Protein AF-0000000081734323 (afdb_homodimer)

Nearest PDB structures (foldseek):
  5kqa-assembly1_A  TM=6.089E-01  e=1.059E-08  Polyg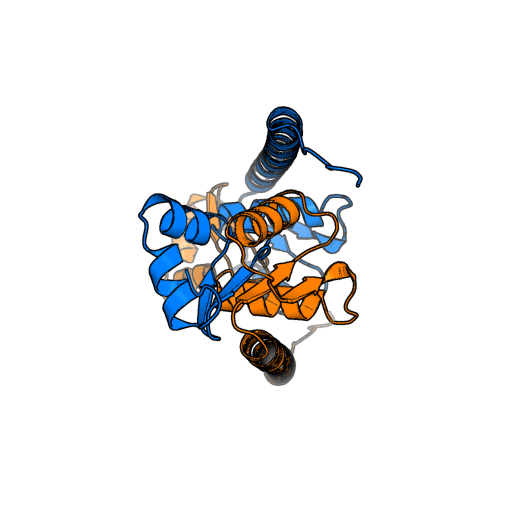onaceae
  2e7p-assembly1_B  TM=6.219E-01  e=3.575E-08  Populus tremula x Populus tremuloides
  5gtx-assembly2_B  TM=5.973E-01  e=4.064E-08  Polygonaceae
  5zvl-assembly2_B  TM=6.229E-01  e=1.896E-06  Triticum aestivum
  5zvl-assembly1_A  TM=6.199E-01  e=2.155E-06  Triticum aestivum

Radius of gyration: 21.64 Å; Cα contacts (8 Å, |Δi|>4): 363; chains: 2; bounding box: 33×64×54 Å

pLDDT: mean 84.31, std 16.76, range [25.52, 98.56]

Foldseek 3Di:
DCPPPCDPVNVVVVVVVVVVLLVVLLVVLVVQCPPDPAEEEEAPVDPVSVVVCVVCVVVVHHYHYDHLVVDPCSVSNVCSVCVVVVRHPDQPPWDDALNHTQGHPVSCVVCVVVVNNVVSCVVRVNDDD/DCPPPCPPVNVVVVVVVVVVLLVVLLVVLVVQCPPDPAEEEEAPVDPVSVVVCVVCVVVVHDYHYDHLVVDPCSVSNVCSVCVVVVNHPDQPPWDDALNHTQGHDVSCVVCVVVVNNVVSCVVRVNDDD

Solvent-accessible surface area (backbone atoms only — not comparable to full-atom values): 13764 Å² total; per-residue (Å²): 130,84,74,78,69,73,46,71,64,54,55,47,49,52,51,49,51,54,51,49,54,45,48,53,31,39,50,50,51,51,54,59,25,54,71,42,35,34,22,34,39,28,40,86,86,37,66,66,26,52,52,52,53,47,53,41,44,72,73,66,27,82,65,46,75,46,46,29,82,78,37,98,56,17,69,55,38,43,38,29,46,16,47,74,71,68,17,66,71,62,48,58,31,31,34,20,48,55,49,36,83,69,37,34,63,69,50,51,50,48,29,52,73,70,57,52,38,61,60,52,34,38,74,35,67,42,41,86,126,131,85,73,80,69,74,46,70,64,57,54,46,49,51,50,48,51,53,50,50,54,45,47,53,28,40,52,51,52,53,55,58,24,53,70,41,35,34,23,33,38,28,40,86,86,37,67,66,28,50,52,53,53,47,53,42,44,74,74,66,28,84,62,47,74,46,45,30,81,79,38,98,56,16,69,55,38,44,40,28,45,15,46,76,71,66,17,66,72,63,49,58,32,30,34,20,49,54,49,37,82,68,37,35,63,69,50,52,49,50,29,51,74,71,57,51,39,61,60,52,33,38,74,34,66,41,42,84,125

Organism: Abrus precatorius (NCBI:txid3816)

Secondary structure (DSSP, 8-state):
-------HHHHHHHHHHHHHHHHHHHHHHHHHHTSSSEEEEE-TT-HHHHHHHHHHHHTT---EEEEGGGSTTHHHHHHHHHHHTT--S---SEEEETTEEEESHHHHHHHHHTT-HHHHHHHTTS---/-------HHHHHHHHHHHHHHHHHHHHHHHHHHTSSSEEEEE-TT-HHHHHHHHHHHHTT---EEEEGGGSTTHHHHHHHHHHHTT--S---SEEEETTEEEESHHHHHHHHHTT-HHHHHHHTTS---

Structure (mmCIF, N/CA/C/O backbone):
data_AF-0000000081734323-model_v1
#
loop_
_entity.id
_entity.type
_entity.pdbx_description
1 polymer Glutaredoxin-C1-like
#
loop_
_atom_site.group_PDB
_atom_site.id
_atom_site.type_symbol
_atom_site.label_atom_id
_atom_site.label_alt_id
_atom_site.label_comp_id
_atom_site.label_asym_id
_atom_site.label_entity_id
_atom_site.label_seq_id
_atom_site.pdbx_PDB_ins_code
_atom_site.Cartn_x
_atom_site.Cartn_y
_atom_site.Cartn_z
_atom_site.occupancy
_atom_site.B_iso_or_equiv
_atom_site.auth_seq_id
_atom_site.auth_comp_id
_atom_site.auth_asym_id
_atom_site.auth_atom_id
_atom_site.pdbx_PDB_model_num
ATOM 1 N N . MET A 1 1 ? -13.922 21.281 27.938 1 25.52 1 MET A N 1
ATOM 2 C CA . MET A 1 1 ? -12.633 21.375 27.266 1 25.52 1 MET A CA 1
ATOM 3 C C . MET A 1 1 ? -11.969 20.016 27.156 1 25.52 1 MET A C 1
ATOM 5 O O . MET A 1 1 ? -11.414 19.5 28.141 1 25.52 1 MET A O 1
ATOM 9 N N . MET A 1 2 ? -12.562 19.016 26.734 1 28.14 2 MET A N 1
ATOM 10 C CA . MET A 1 2 ? -12.32 17.594 26.969 1 28.14 2 MET A CA 1
ATOM 11 C C . MET A 1 2 ? -11 17.172 26.359 1 28.14 2 MET A C 1
ATOM 13 O O . MET A 1 2 ? -10.766 17.375 25.156 1 28.14 2 MET A O 1
ATOM 17 N N . HIS A 1 3 ? -9.828 17.406 27.016 1 29.39 3 HIS A N 1
ATOM 18 C CA . HIS A 1 3 ? -8.406 17.094 26.859 1 29.39 3 HIS A CA 1
ATOM 19 C C . HIS A 1 3 ? -8.195 15.641 26.453 1 29.39 3 HIS A C 1
ATOM 21 O O . HIS A 1 3 ? -8.422 14.727 27.25 1 29.39 3 HIS A O 1
ATOM 27 N N . TYR A 1 4 ? -8.812 15.195 25.469 1 36.31 4 TYR A N 1
ATOM 28 C CA . TYR A 1 4 ? -8.602 13.781 25.188 1 36.31 4 TYR A CA 1
ATOM 29 C C . TYR A 1 4 ? -7.113 13.43 25.219 1 36.31 4 TYR A C 1
ATOM 31 O O . TYR A 1 4 ? -6.363 13.836 24.328 1 36.31 4 TYR A O 1
ATOM 39 N N . GLN A 1 5 ? -6.348 13.469 26.25 1 35.53 5 GLN A N 1
ATOM 40 C CA . GLN A 1 5 ? -5.043 12.969 26.656 1 35.53 5 GLN A CA 1
ATOM 41 C C . GLN A 1 5 ? -4.848 11.516 26.234 1 35.53 5 GLN A C 1
ATOM 43 O O . GLN A 1 5 ? -5.469 10.609 26.797 1 35.53 5 GLN A O 1
ATOM 48 N N . VAL A 1 6 ? -4.891 11.234 24.953 1 43.47 6 VAL A N 1
ATOM 49 C CA . VAL A 1 6 ? -4.5 9.859 24.656 1 43.47 6 VAL A CA 1
ATOM 50 C C . VAL A 1 6 ? -3.299 9.469 25.516 1 43.47 6 VAL A C 1
ATOM 52 O O . VAL A 1 6 ? -2.238 10.094 25.422 1 43.47 6 VAL A O 1
ATOM 55 N N . GLU A 1 7 ? -3.498 8.898 26.531 1 47.62 7 GLU A N 1
ATOM 56 C CA . GLU A 1 7 ? -2.404 8.43 27.375 1 47.62 7 GLU A CA 1
ATOM 57 C C . GLU A 1 7 ? -1.399 7.605 26.578 1 47.62 7 GLU A C 1
ATOM 59 O O . GLU A 1 7 ? -1.786 6.746 25.781 1 47.62 7 GLU A O 1
ATOM 64 N N . PRO A 1 8 ? -0.141 8.023 26.469 1 53.38 8 PRO A N 1
ATOM 65 C CA . PRO A 1 8 ? 0.93 7.305 25.781 1 53.38 8 PRO A CA 1
ATOM 66 C C . PRO A 1 8 ? 0.753 5.789 25.828 1 53.38 8 PRO A C 1
ATOM 68 O O . PRO A 1 8 ? 1.067 5.094 24.859 1 53.38 8 PRO A O 1
ATOM 71 N N . ALA A 1 9 ? 0.11 5.41 26.969 1 56.78 9 ALA A N 1
ATOM 72 C CA . ALA A 1 9 ? -0.063 3.975 27.172 1 56.78 9 ALA A CA 1
ATOM 73 C C . ALA A 1 9 ? -1.122 3.412 26.219 1 56.78 9 ALA A C 1
ATOM 75 O O . ALA A 1 9 ? -0.944 2.332 25.656 1 56.78 9 ALA A O 1
ATOM 76 N N . THR A 1 10 ? -2.199 4.246 25.953 1 58.69 10 THR A N 1
ATOM 77 C CA . THR A 1 10 ? -3.279 3.746 25.109 1 58.69 10 THR A CA 1
ATOM 78 C C . THR A 1 10 ? -2.84 3.678 23.656 1 58.69 10 THR A C 1
ATOM 80 O O . THR A 1 10 ? -3.135 2.707 22.953 1 58.69 10 THR A O 1
ATOM 83 N N . ALA A 1 11 ? -2.119 4.676 23.375 1 55.22 11 ALA A N 1
ATOM 84 C CA . ALA A 1 11 ? -1.594 4.68 22.016 1 55.22 11 ALA A CA 1
ATOM 85 C C . ALA A 1 11 ? -0.635 3.516 21.797 1 55.22 11 ALA A C 1
ATOM 87 O O . ALA A 1 11 ? -0.678 2.859 20.75 1 55.22 11 ALA A O 1
ATOM 88 N N . TRP A 1 12 ? 0.094 3.193 22.797 1 59.84 12 TRP A N 1
ATOM 89 C CA . TRP A 1 12 ? 1.051 2.096 22.688 1 59.84 12 TRP A CA 1
ATOM 90 C C . TRP A 1 12 ? 0.331 0.756 22.578 1 59.84 12 TRP A C 1
ATOM 92 O O . TRP A 1 12 ? 0.71 -0.091 21.766 1 59.84 12 TRP A O 1
ATOM 102 N N . SER A 1 13 ? -0.745 0.664 23.359 1 62.91 13 SER A N 1
ATOM 103 C CA . SER A 1 13 ? -1.505 -0.582 23.328 1 62.91 13 SER A CA 1
ATOM 104 C C . SER A 1 13 ? -2.141 -0.809 21.953 1 62.91 13 SER A C 1
ATOM 106 O O . SER A 1 13 ? -2.125 -1.927 21.438 1 62.91 13 SER A O 1
ATOM 108 N N . TYR A 1 14 ? -2.727 0.263 21.516 1 58.06 14 TYR A N 1
ATOM 109 C CA . TYR A 1 14 ? -3.301 0.173 20.172 1 58.06 14 TYR A CA 1
ATOM 110 C C . TYR A 1 14 ? -2.24 -0.205 19.156 1 58.06 14 TYR A C 1
ATOM 112 O O . TYR A 1 14 ? -2.461 -1.083 18.312 1 58.06 14 TYR A O 1
ATOM 120 N N . TYR A 1 15 ? -1.111 0.438 19.297 1 59.72 15 TYR A N 1
ATOM 121 C CA . TYR A 1 15 ? -0.015 0.153 18.375 1 59.72 15 TYR A CA 1
ATOM 122 C C . TYR A 1 15 ? 0.416 -1.305 18.469 1 59.72 15 TYR A C 1
ATOM 124 O O . TYR A 1 15 ? 0.661 -1.957 17.453 1 59.72 15 TYR A O 1
ATOM 132 N N . MET A 1 16 ? 0.404 -1.807 19.75 1 65 16 MET A N 1
ATOM 133 C CA . MET A 1 16 ? 0.849 -3.186 19.938 1 65 16 MET A CA 1
ATOM 134 C C . MET A 1 16 ? -0.171 -4.168 19.359 1 65 16 MET A C 1
ATOM 136 O O . MET A 1 16 ? 0.199 -5.211 18.828 1 65 16 MET A O 1
ATOM 140 N N . ARG A 1 17 ? -1.414 -3.875 19.562 1 67 17 ARG A N 1
ATOM 141 C CA . ARG A 1 17 ? -2.465 -4.746 19.047 1 67 17 ARG A CA 1
ATOM 142 C C . ARG A 1 17 ? -2.428 -4.801 17.531 1 67 17 ARG A C 1
ATOM 144 O O . ARG A 1 17 ? -2.508 -5.879 16.938 1 67 17 ARG A O 1
ATOM 151 N N . VAL A 1 18 ? -2.299 -3.652 16.844 1 63.16 18 VAL A N 1
ATOM 152 C CA . VAL A 1 18 ? -2.209 -3.555 15.391 1 63.16 18 VAL A CA 1
ATOM 153 C C . VAL A 1 18 ? -0.998 -4.344 14.891 1 63.16 18 VAL A C 1
ATOM 155 O O . VAL A 1 18 ? -1.093 -5.09 13.914 1 63.16 18 VAL A O 1
ATOM 158 N N . ARG A 1 19 ? 0.053 -4.203 15.586 1 67 19 ARG A N 1
ATOM 159 C CA . ARG A 1 19 ? 1.268 -4.926 15.219 1 67 19 ARG A CA 1
ATOM 160 C C . ARG A 1 19 ? 1.06 -6.434 15.32 1 67 19 ARG A C 1
ATOM 162 O O . ARG A 1 19 ? 1.525 -7.188 14.461 1 67 19 ARG A O 1
ATOM 169 N N . SER A 1 20 ? 0.389 -6.816 16.438 1 76.31 20 SER A N 1
ATOM 170 C CA . SER A 1 20 ? 0.141 -8.242 16.656 1 76.31 20 SER A CA 1
ATOM 171 C C . SER A 1 20 ? -0.765 -8.812 15.57 1 76.31 20 SER A C 1
ATOM 173 O O . SER A 1 20 ? -0.536 -9.922 15.086 1 76.31 20 SER A O 1
ATOM 175 N N . MET A 1 21 ? -1.806 -8.133 15.227 1 75.19 21 MET A N 1
ATOM 176 C CA . MET A 1 21 ? -2.709 -8.578 14.164 1 75.19 21 MET A CA 1
ATOM 177 C C . MET A 1 21 ? -1.978 -8.68 12.836 1 75.19 21 MET A C 1
ATOM 179 O O . MET A 1 21 ? -2.221 -9.609 12.055 1 75.19 21 MET A O 1
ATOM 183 N N . GLU A 1 22 ? -1.199 -7.754 12.641 1 73.44 22 GLU A N 1
ATOM 184 C CA . GLU A 1 22 ? -0.392 -7.758 11.422 1 73.44 22 GLU A CA 1
ATOM 185 C C . GLU A 1 22 ? 0.541 -8.961 11.383 1 73.44 22 GLU A C 1
ATOM 187 O O . GLU A 1 22 ? 0.71 -9.586 10.328 1 73.44 22 GLU A O 1
ATOM 192 N N . GLU A 1 23 ? 1.067 -9.25 12.578 1 80.31 23 GLU A N 1
ATOM 193 C CA . GLU A 1 23 ? 1.966 -10.398 12.672 1 80.31 23 GLU A CA 1
ATOM 194 C C . GLU A 1 23 ? 1.222 -11.703 12.406 1 80.31 23 GLU A C 1
ATOM 196 O O . GLU A 1 23 ? 1.745 -12.594 11.734 1 80.31 23 GLU A O 1
ATOM 201 N N . ASP A 1 24 ? 0.04 -11.797 12.938 1 88.81 24 ASP A N 1
ATOM 202 C CA . ASP A 1 24 ? -0.768 -12.992 12.719 1 88.81 24 ASP A CA 1
ATOM 203 C C . ASP A 1 24 ? -1.071 -13.188 11.234 1 88.81 24 ASP A C 1
ATOM 205 O O . ASP A 1 24 ? -1.005 -14.305 10.719 1 88.81 24 ASP A O 1
ATOM 209 N N . GLN A 1 25 ? -1.354 -12.156 10.539 1 89.94 25 GLN A N 1
ATOM 210 C CA . GL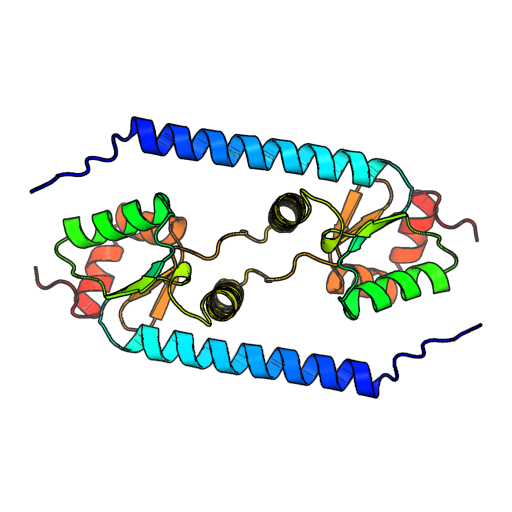N A 1 25 ? -1.684 -12.25 9.125 1 89.94 25 GLN A CA 1
ATOM 211 C C . GLN A 1 25 ? -0.447 -12.586 8.297 1 89.94 25 GLN A C 1
ATOM 213 O O . GLN A 1 25 ? -0.54 -13.297 7.293 1 89.94 25 GLN A O 1
ATOM 218 N N . MET A 1 26 ? 0.629 -12.148 8.789 1 90.06 26 MET A N 1
ATOM 219 C CA . MET A 1 26 ? 1.89 -12.484 8.133 1 90.06 26 MET A CA 1
ATOM 220 C C . MET A 1 26 ? 2.172 -13.984 8.242 1 90.06 26 MET A C 1
ATOM 222 O O . MET A 1 26 ? 2.602 -14.609 7.27 1 90.06 26 MET A O 1
ATOM 226 N N . GLU A 1 27 ? 1.939 -14.492 9.422 1 93 27 GLU A N 1
ATOM 227 C CA . GLU A 1 27 ? 2.127 -15.93 9.609 1 93 27 GLU A CA 1
ATOM 228 C C . GLU A 1 27 ? 1.184 -16.734 8.719 1 93 27 GLU A C 1
ATOM 230 O O . GLU A 1 27 ? 1.574 -17.75 8.156 1 93 27 GLU A O 1
ATOM 235 N N . ARG A 1 28 ? 0.012 -16.344 8.617 1 95.25 28 ARG A N 1
ATOM 236 C CA . ARG A 1 28 ? -0.958 -17.031 7.77 1 95.25 28 ARG A CA 1
ATOM 237 C C . ARG A 1 28 ? -0.527 -17 6.309 1 95.25 28 ARG A C 1
ATOM 239 O O . ARG A 1 28 ? -0.605 -18.016 5.613 1 95.25 28 ARG A O 1
ATOM 246 N N . VAL A 1 29 ? -0.083 -15.859 5.848 1 95.94 29 VAL A N 1
ATOM 247 C CA . VAL A 1 29 ? 0.389 -15.703 4.477 1 95.94 29 VAL A CA 1
ATOM 248 C C . VAL A 1 29 ? 1.547 -16.672 4.215 1 95.94 29 VAL A C 1
ATOM 250 O O . VAL A 1 29 ? 1.559 -17.375 3.207 1 95.94 29 VAL A O 1
ATOM 253 N N . VAL A 1 30 ? 2.447 -16.781 5.086 1 95.06 30 VAL A N 1
ATOM 254 C CA . VAL A 1 30 ? 3.625 -17.625 4.934 1 95.06 30 VAL A CA 1
ATOM 255 C C . VAL A 1 30 ? 3.209 -19.094 4.945 1 95.06 30 VAL A C 1
ATOM 257 O O . VAL A 1 30 ? 3.719 -19.891 4.16 1 95.06 30 VAL A O 1
ATOM 260 N N . ARG A 1 31 ? 2.316 -19.406 5.824 1 96.44 31 ARG A N 1
ATOM 261 C CA . ARG A 1 31 ? 1.819 -20.766 5.902 1 96.44 31 ARG A CA 1
ATOM 262 C C . ARG A 1 31 ? 1.15 -21.188 4.598 1 96.44 31 ARG A C 1
ATOM 264 O O . ARG A 1 31 ? 1.436 -22.266 4.062 1 96.44 31 ARG A O 1
ATOM 271 N N . LEU A 1 32 ? 0.289 -20.359 4.109 1 97.12 32 LEU A N 1
ATOM 272 C CA . LEU A 1 32 ? -0.398 -20.656 2.855 1 97.12 32 LEU A CA 1
ATOM 273 C C . LEU A 1 32 ? 0.592 -20.734 1.698 1 97.12 32 LEU A C 1
ATOM 275 O O . LEU A 1 32 ? 0.465 -21.609 0.828 1 97.12 32 LEU A O 1
ATOM 279 N N . ALA A 1 33 ? 1.567 -19.828 1.74 1 97.12 33 ALA A N 1
ATOM 280 C CA . ALA A 1 33 ? 2.549 -19.734 0.663 1 97.12 33 ALA A CA 1
ATOM 281 C C . ALA A 1 33 ? 3.426 -20.984 0.611 1 97.12 33 ALA A C 1
ATOM 283 O O . ALA A 1 33 ? 4.082 -21.25 -0.4 1 97.12 33 ALA A O 1
ATOM 284 N N . SER A 1 34 ? 3.42 -21.719 1.653 1 96.31 34 SER A N 1
ATOM 285 C CA . SER A 1 34 ? 4.297 -22.891 1.744 1 96.31 34 SER A CA 1
ATOM 286 C C . SER A 1 34 ? 3.555 -24.172 1.398 1 96.31 34 SER A C 1
ATOM 288 O O . SER A 1 34 ? 4.133 -25.266 1.434 1 96.31 34 SER A O 1
ATOM 290 N N . GLN A 1 35 ? 2.346 -24.078 0.99 1 95.81 35 GLN A N 1
ATOM 291 C CA . GLN A 1 35 ? 1.495 -25.25 0.841 1 95.81 35 GLN A CA 1
ATOM 292 C C . GLN A 1 35 ? 1.669 -25.875 -0.536 1 95.81 35 GLN A C 1
ATOM 294 O O . GLN A 1 35 ? 1.276 -27.031 -0.75 1 95.81 35 GLN A O 1
ATOM 299 N N . SER A 1 36 ? 2.137 -25.219 -1.499 1 96.94 36 SER A N 1
ATOM 300 C CA . SER A 1 36 ? 2.352 -25.719 -2.854 1 96.94 36 SER A CA 1
ATOM 301 C C . SER A 1 36 ? 3.592 -25.078 -3.482 1 96.94 36 SER A C 1
ATOM 303 O O . SER A 1 36 ? 4.172 -24.141 -2.926 1 96.94 36 SER A O 1
ATOM 305 N N . ALA A 1 37 ? 3.994 -25.656 -4.547 1 97.31 37 ALA A N 1
ATOM 306 C CA . ALA A 1 37 ? 5.199 -25.188 -5.227 1 97.31 37 ALA A CA 1
ATOM 307 C C . ALA A 1 37 ? 5.031 -23.75 -5.719 1 97.31 37 ALA A C 1
ATOM 309 O O . ALA A 1 37 ? 5.973 -22.969 -5.676 1 97.31 37 ALA A O 1
ATOM 310 N N . VAL A 1 38 ? 3.885 -23.484 -6.246 1 98.25 38 VAL A N 1
ATOM 311 C CA . VAL A 1 38 ? 3.566 -22.141 -6.703 1 98.25 38 VAL A CA 1
ATOM 312 C C . VAL A 1 38 ? 2.246 -21.688 -6.09 1 98.25 38 VAL A C 1
ATOM 314 O O . VAL A 1 38 ? 1.22 -22.344 -6.242 1 98.25 38 VAL A O 1
ATOM 317 N N . VAL A 1 39 ? 2.275 -20.562 -5.34 1 98.56 39 VAL A N 1
ATOM 318 C CA . VAL A 1 39 ? 1.086 -19.984 -4.727 1 98.56 39 VAL A CA 1
ATOM 319 C C . VAL A 1 39 ? 0.904 -18.547 -5.207 1 98.56 39 VAL A C 1
ATOM 321 O O . VAL A 1 39 ? 1.863 -17.766 -5.242 1 98.56 39 VAL A O 1
ATOM 324 N N . ILE A 1 40 ? -0.294 -18.203 -5.648 1 98.12 40 ILE A N 1
ATOM 325 C CA . ILE A 1 40 ? -0.646 -16.859 -6.07 1 98.12 40 ILE A CA 1
ATOM 326 C C . ILE A 1 40 ? -1.733 -16.297 -5.16 1 98.12 40 ILE A C 1
ATOM 328 O O . ILE A 1 40 ? -2.793 -16.906 -4.996 1 98.12 40 ILE A O 1
ATOM 332 N N . PHE A 1 41 ? -1.396 -15.164 -4.512 1 97.56 41 PHE A N 1
ATOM 333 C CA . PHE A 1 41 ? -2.451 -14.367 -3.887 1 97.56 41 PHE A CA 1
ATOM 334 C C . PHE A 1 41 ? -3.078 -13.414 -4.895 1 97.56 41 PHE A C 1
ATOM 336 O O . PHE A 1 41 ? -2.369 -12.672 -5.578 1 97.56 41 PHE A O 1
ATOM 343 N N . SER A 1 42 ? -4.375 -13.5 -4.965 1 95.62 42 SER A N 1
ATOM 344 C CA . SER A 1 42 ? -5.109 -12.922 -6.082 1 95.62 42 SER A CA 1
ATOM 345 C C . SER A 1 42 ? -6.406 -12.266 -5.609 1 95.62 42 SER A C 1
ATOM 347 O O . SER A 1 42 ? -6.781 -12.398 -4.441 1 95.62 42 SER A O 1
ATOM 349 N N . VAL A 1 43 ? -6.945 -11.445 -6.465 1 91.25 43 VAL A N 1
ATOM 350 C CA . VAL A 1 43 ? -8.32 -10.969 -6.391 1 91.25 43 VAL A CA 1
ATOM 351 C C . VAL A 1 43 ? -9.078 -11.375 -7.652 1 91.25 43 VAL A C 1
ATOM 353 O O . VAL A 1 43 ? -8.586 -11.188 -8.766 1 91.25 43 VAL A O 1
ATOM 356 N N . SER A 1 44 ? -10.312 -11.914 -7.461 1 91.5 44 SER A N 1
ATOM 357 C CA . SER A 1 44 ? -11 -12.602 -8.547 1 91.5 44 SER A CA 1
ATOM 358 C C . SER A 1 44 ? -11.375 -11.641 -9.664 1 91.5 44 SER A C 1
ATOM 360 O O . SER A 1 44 ? -11.5 -12.039 -10.82 1 91.5 44 SER A O 1
ATOM 362 N N . SER A 1 45 ? -11.531 -10.43 -9.328 1 86.31 45 SER A N 1
ATOM 363 C CA . SER A 1 45 ? -11.984 -9.461 -10.32 1 86.31 45 SER A CA 1
ATOM 364 C C . SER A 1 45 ? -10.805 -8.773 -11.008 1 86.31 45 SER A C 1
ATOM 366 O O . SER A 1 45 ? -10.992 -7.965 -11.914 1 86.31 45 SER A O 1
ATOM 368 N N . CYS A 1 46 ? -9.609 -9.125 -10.633 1 84.25 46 CYS A N 1
ATOM 369 C CA . CYS A 1 46 ? -8.43 -8.398 -11.086 1 84.25 46 CYS A CA 1
ATOM 370 C C . CYS A 1 46 ? -7.906 -8.984 -12.398 1 84.25 46 CYS A C 1
ATOM 372 O O . CYS A 1 46 ? -7.512 -10.156 -12.445 1 84.25 46 CYS A O 1
ATOM 374 N N . CYS A 1 47 ? -7.855 -8.211 -13.414 1 81.81 47 CYS A N 1
ATOM 375 C CA . CYS A 1 47 ? -7.41 -8.625 -14.742 1 81.81 47 CYS A CA 1
ATOM 376 C C . CYS A 1 47 ? -5.957 -9.086 -14.711 1 81.81 47 CYS A C 1
ATOM 378 O O . CYS A 1 47 ? -5.605 -10.094 -15.336 1 81.81 47 CYS A O 1
ATOM 380 N N . MET A 1 48 ? -5.078 -8.352 -14 1 84.81 48 MET A N 1
ATOM 381 C CA . MET A 1 48 ? -3.666 -8.711 -13.906 1 84.81 48 MET A CA 1
ATOM 382 C C . MET A 1 48 ? -3.494 -10.047 -13.195 1 84.81 48 MET A C 1
ATOM 384 O O . MET A 1 48 ? -2.604 -10.828 -13.539 1 84.81 48 MET A O 1
ATOM 388 N N . CYS A 1 49 ? -4.312 -10.25 -12.242 1 91.5 49 CYS A N 1
ATOM 389 C CA . CYS A 1 49 ? -4.293 -11.531 -11.555 1 91.5 49 CYS A CA 1
ATOM 390 C C . CYS A 1 49 ? -4.617 -12.672 -12.523 1 91.5 49 CYS A C 1
ATOM 392 O O . CYS A 1 49 ? -3.971 -13.719 -12.484 1 91.5 49 CYS A O 1
ATOM 394 N N . HIS A 1 50 ? -5.617 -12.398 -13.305 1 90.94 50 HIS A N 1
ATOM 395 C CA . HIS A 1 50 ? -5.965 -13.406 -14.305 1 90.94 50 HIS A CA 1
ATOM 396 C C . HIS A 1 50 ? -4.809 -13.641 -15.273 1 90.94 50 HIS A C 1
ATOM 398 O O . HIS A 1 50 ? -4.512 -14.781 -15.625 1 90.94 50 HIS A O 1
ATOM 404 N N . ALA A 1 51 ? -4.164 -12.586 -15.688 1 88.38 51 ALA A N 1
ATOM 405 C CA . ALA A 1 51 ? -3.021 -12.695 -16.594 1 88.38 51 ALA A CA 1
ATOM 406 C C . ALA A 1 51 ? -1.897 -13.516 -15.961 1 88.38 51 ALA A C 1
ATOM 408 O O . ALA A 1 51 ? -1.286 -14.352 -16.625 1 88.38 51 ALA A O 1
ATOM 409 N N . MET A 1 52 ? -1.632 -13.266 -14.742 1 94.12 52 MET A N 1
ATOM 410 C CA . MET A 1 52 ? -0.59 -13.992 -14.023 1 94.12 52 MET A CA 1
ATOM 411 C C . MET A 1 52 ? -0.915 -15.477 -13.945 1 94.12 52 MET A C 1
ATOM 413 O O . MET A 1 52 ? -0.05 -16.328 -14.188 1 94.12 52 MET A O 1
ATOM 417 N N . LYS A 1 53 ? -2.135 -15.781 -13.594 1 94.81 53 LYS A N 1
ATOM 418 C CA . LYS A 1 53 ? -2.574 -17.172 -13.562 1 94.81 53 LYS A CA 1
ATOM 419 C C . LYS A 1 53 ? -2.371 -17.844 -14.914 1 94.81 53 LYS A C 1
ATOM 421 O O . LYS A 1 53 ? -1.849 -18.969 -14.984 1 94.81 53 LYS A O 1
ATOM 426 N N . ARG A 1 54 ? -2.709 -17.188 -15.938 1 92.75 54 ARG A N 1
ATOM 427 C CA . ARG A 1 54 ? -2.588 -17.734 -17.281 1 92.75 54 ARG A CA 1
ATOM 428 C C . ARG A 1 54 ? -1.126 -17.953 -17.656 1 92.75 54 ARG A C 1
ATOM 430 O O . ARG A 1 54 ? -0.793 -18.938 -18.312 1 92.75 54 ARG A O 1
ATOM 437 N N . LEU A 1 55 ? -0.353 -17.047 -17.312 1 92.25 55 LEU A N 1
ATOM 438 C CA . LEU A 1 55 ? 1.074 -17.188 -17.578 1 92.25 55 LEU A CA 1
ATOM 439 C C . LEU A 1 55 ? 1.615 -18.5 -17.016 1 92.25 55 LEU A C 1
ATOM 441 O O . LEU A 1 55 ? 2.26 -19.266 -17.734 1 92.25 55 LEU A O 1
ATOM 445 N N . PHE A 1 56 ? 1.302 -18.75 -15.742 1 96.62 56 PHE A N 1
ATOM 446 C CA . PHE A 1 56 ? 1.811 -19.953 -15.102 1 96.62 56 PHE A CA 1
ATOM 447 C C . PHE A 1 56 ? 1.188 -21.203 -15.727 1 96.62 56 PHE A C 1
ATOM 449 O O . PHE A 1 56 ? 1.886 -22.188 -15.992 1 96.62 56 PHE A O 1
ATOM 456 N N . CYS A 1 57 ? -0.091 -21.141 -15.992 1 94.62 57 CYS A N 1
ATOM 457 C CA . CYS A 1 57 ? -0.76 -22.266 -16.641 1 94.62 57 CYS A CA 1
ATOM 458 C C . CYS A 1 57 ? -0.178 -22.516 -18.016 1 94.62 57 CYS A C 1
ATOM 460 O O . CYS A 1 57 ? 0.014 -23.672 -18.406 1 94.62 57 CYS A O 1
ATOM 462 N N . GLY A 1 58 ? 0.044 -21.5 -18.672 1 93.88 58 GLY A N 1
ATOM 463 C CA . GLY A 1 58 ? 0.635 -21.609 -20 1 93.88 58 GLY A CA 1
ATOM 464 C C . GLY A 1 58 ? 2.01 -22.25 -19.984 1 93.88 58 GLY A C 1
ATOM 465 O O . GLY A 1 58 ? 2.434 -22.844 -20.984 1 93.88 58 GLY A O 1
ATOM 466 N N . MET A 1 59 ? 2.699 -22.203 -18.922 1 93.62 59 MET A N 1
ATOM 467 C CA . MET A 1 59 ? 4.027 -22.781 -18.781 1 93.62 59 MET A CA 1
ATOM 468 C C . MET A 1 59 ? 3.938 -24.234 -18.312 1 93.62 59 MET A C 1
ATOM 470 O O . MET A 1 59 ? 4.961 -24.891 -18.125 1 93.62 59 MET A O 1
ATOM 474 N N . GLY A 1 60 ? 2.684 -24.609 -18.031 1 94.38 60 GLY A N 1
ATOM 475 C CA . GLY A 1 60 ? 2.49 -25.969 -17.562 1 94.38 60 GLY A CA 1
ATOM 476 C C . GLY A 1 60 ? 2.488 -26.078 -16.047 1 94.38 60 GLY A C 1
ATOM 477 O O . GLY A 1 60 ? 2.639 -27.172 -15.5 1 94.38 60 GLY A O 1
ATOM 478 N N . VAL A 1 61 ? 2.412 -25.016 -15.461 1 95.69 61 VAL A N 1
ATOM 479 C CA . VAL A 1 61 ? 2.387 -24.969 -14 1 95.69 61 VAL A CA 1
ATOM 480 C C . VAL A 1 61 ? 0.947 -24.828 -13.508 1 95.69 61 VAL A C 1
ATOM 482 O O . VAL A 1 61 ? 0.149 -24.109 -14.102 1 95.69 61 VAL A O 1
ATOM 485 N N . ASN A 1 62 ? 0.564 -25.594 -12.477 1 95.12 62 ASN A N 1
ATOM 486 C CA . ASN A 1 62 ? -0.726 -25.453 -11.812 1 95.12 62 ASN A CA 1
ATOM 487 C C . ASN A 1 62 ? -0.591 -24.75 -10.469 1 95.12 62 ASN A C 1
ATOM 489 O O . ASN A 1 62 ? -0.415 -25.406 -9.438 1 95.12 62 ASN A O 1
ATOM 493 N N . PRO A 1 63 ? -0.789 -23.484 -10.438 1 97.69 63 PRO A N 1
ATOM 494 C CA . PRO A 1 63 ? -0.598 -22.766 -9.172 1 97.69 63 PRO A CA 1
ATOM 495 C C . PRO A 1 63 ? -1.794 -22.891 -8.234 1 97.69 63 PRO A C 1
ATOM 497 O O . PRO A 1 63 ? -2.928 -23.062 -8.688 1 97.69 63 PRO A O 1
ATOM 500 N N . THR A 1 64 ? -1.502 -22.906 -6.926 1 98.25 64 THR A N 1
ATOM 501 C CA . THR A 1 64 ? -2.559 -22.688 -5.945 1 98.25 64 THR A CA 1
ATOM 502 C C . THR A 1 64 ? -2.896 -21.203 -5.848 1 98.25 64 THR A C 1
ATOM 504 O O . THR A 1 64 ? -2.006 -20.359 -5.676 1 98.25 64 THR A O 1
ATOM 507 N N . VAL A 1 65 ? -4.184 -20.938 -5.973 1 97.88 65 VAL A N 1
ATOM 508 C CA . VAL A 1 65 ? -4.609 -19.547 -5.988 1 97.88 65 VAL A CA 1
ATOM 509 C C . VAL A 1 65 ? -5.461 -19.25 -4.758 1 97.88 65 VAL A C 1
ATOM 511 O O . VAL A 1 65 ? -6.402 -19.984 -4.457 1 97.88 65 VAL A O 1
ATOM 514 N N . HIS A 1 66 ? -5.031 -18.203 -4.004 1 97.75 66 HIS A N 1
ATOM 515 C CA . HIS A 1 66 ? -5.836 -17.703 -2.891 1 97.75 66 HIS A CA 1
ATOM 516 C C . HIS A 1 66 ? -6.492 -16.375 -3.236 1 97.75 66 HIS A C 1
ATOM 518 O O . HIS A 1 66 ? -5.816 -15.344 -3.295 1 97.75 66 HIS A O 1
ATOM 524 N N . GLU A 1 67 ? -7.871 -16.5 -3.404 1 96.75 67 GLU A N 1
ATOM 525 C CA . GLU A 1 67 ? -8.641 -15.305 -3.719 1 96.75 67 GLU A CA 1
ATOM 526 C C . GLU A 1 67 ? -8.945 -14.5 -2.457 1 96.75 67 GLU A C 1
ATOM 528 O O . GLU A 1 67 ? -9.781 -14.906 -1.646 1 96.75 67 GLU A O 1
ATOM 533 N N . LEU A 1 68 ? -8.297 -13.336 -2.379 1 94.38 68 LEU A N 1
ATOM 534 C CA . LEU A 1 68 ? -8.391 -12.562 -1.148 1 94.38 68 LEU A CA 1
ATOM 535 C C . LEU A 1 68 ? -9.797 -12 -0.969 1 94.38 68 LEU A C 1
ATOM 537 O O . LEU A 1 68 ? -10.281 -11.852 0.159 1 94.38 68 LEU A O 1
ATOM 541 N N . ASP A 1 69 ? -10.5 -11.68 -2.107 1 92 69 ASP A N 1
ATOM 542 C CA . ASP A 1 69 ? -11.836 -11.102 -2.053 1 92 69 ASP A CA 1
ATOM 543 C C . ASP A 1 69 ? -12.875 -12.148 -1.648 1 92 69 ASP A C 1
ATOM 545 O O . ASP A 1 69 ? -14.031 -11.812 -1.381 1 92 69 ASP A O 1
ATOM 549 N N . GLN A 1 70 ? -12.469 -13.375 -1.593 1 94.69 70 GLN A N 1
ATOM 550 C CA . GLN A 1 70 ? -13.352 -14.469 -1.2 1 94.69 70 GLN A CA 1
ATOM 551 C C . GLN A 1 70 ? -12.984 -15.008 0.179 1 94.69 70 GLN A C 1
ATOM 553 O O . GLN A 1 70 ? -13.547 -16 0.631 1 94.69 70 GLN A O 1
ATOM 558 N N . ASP A 1 71 ? -12.039 -14.422 0.852 1 93.88 71 ASP A N 1
ATOM 559 C CA . ASP A 1 71 ? -11.578 -14.75 2.193 1 93.88 71 ASP A CA 1
ATOM 560 C C . ASP A 1 71 ? -12 -13.688 3.203 1 93.88 71 ASP A C 1
ATOM 562 O O . ASP A 1 71 ? -11.766 -12.5 2.994 1 93.88 71 ASP A O 1
ATOM 566 N N . PRO A 1 72 ? -12.719 -14.117 4.277 1 92.12 72 PRO A N 1
ATOM 567 C CA . PRO A 1 72 ? -13.141 -13.141 5.285 1 92.12 72 PRO A CA 1
ATOM 568 C C . PRO A 1 72 ? -11.984 -12.305 5.824 1 92.12 72 PRO A C 1
ATOM 570 O O . PRO A 1 72 ? -12.188 -11.172 6.266 1 92.12 72 PRO A O 1
ATOM 573 N N . LYS A 1 73 ? -10.797 -12.812 5.758 1 90.69 73 LYS A N 1
ATOM 574 C CA . LYS A 1 73 ? -9.625 -12.086 6.234 1 90.69 73 LYS A CA 1
ATOM 575 C C . LYS A 1 73 ? -8.773 -11.594 5.07 1 90.69 73 LYS A C 1
ATOM 577 O O . LYS A 1 73 ? -7.574 -11.352 5.23 1 90.69 73 LYS A O 1
ATOM 582 N N . GLY A 1 74 ? -9.391 -11.547 3.986 1 90.31 74 GLY A N 1
ATOM 583 C CA . GLY A 1 74 ? -8.672 -11.211 2.77 1 90.31 74 GLY A CA 1
ATOM 584 C C . GLY A 1 74 ? -8.016 -9.844 2.828 1 90.31 74 GLY A C 1
ATOM 585 O O . GLY A 1 74 ? -6.875 -9.68 2.389 1 90.31 74 GLY A O 1
ATOM 586 N N . LYS A 1 75 ? -8.703 -8.852 3.365 1 82.12 75 LYS A N 1
ATOM 587 C CA . LYS A 1 75 ? -8.164 -7.496 3.451 1 82.12 75 LYS A CA 1
ATOM 588 C C . LYS A 1 75 ? -6.957 -7.445 4.379 1 82.12 75 LYS A C 1
ATOM 590 O O . LYS A 1 75 ? -5.977 -6.754 4.098 1 82.12 75 LYS A O 1
ATOM 595 N N . ASP A 1 76 ? -7.051 -8.172 5.434 1 83.69 76 ASP A N 1
ATOM 596 C CA . ASP A 1 76 ? -5.934 -8.25 6.367 1 83.69 76 ASP A CA 1
ATOM 597 C C . ASP A 1 76 ? -4.73 -8.945 5.73 1 83.69 76 ASP A C 1
ATOM 599 O O . ASP A 1 76 ? -3.588 -8.523 5.93 1 83.69 76 ASP A O 1
ATOM 603 N N . MET A 1 77 ? -4.98 -9.938 4.949 1 90.19 77 MET A N 1
ATOM 604 C CA . MET A 1 77 ? -3.912 -10.633 4.238 1 90.19 77 MET A CA 1
ATOM 605 C C . MET A 1 77 ? -3.264 -9.719 3.201 1 90.19 77 MET A C 1
ATOM 607 O O . MET A 1 77 ? -2.045 -9.742 3.02 1 90.19 77 MET A O 1
ATOM 611 N N . GLU A 1 78 ? -4.133 -8.992 2.584 1 87.62 78 GLU A N 1
ATOM 612 C CA . GLU A 1 78 ? -3.615 -8.047 1.599 1 87.62 78 GLU A CA 1
ATOM 613 C C . GLU A 1 78 ? -2.658 -7.047 2.244 1 87.62 78 GLU A C 1
ATOM 615 O O . GLU A 1 78 ? -1.604 -6.738 1.683 1 87.62 78 GLU A O 1
ATOM 620 N N . ARG A 1 79 ? -2.982 -6.59 3.402 1 80.25 79 ARG A N 1
ATOM 621 C CA . ARG A 1 79 ? -2.119 -5.672 4.137 1 80.25 79 ARG A CA 1
ATOM 622 C C . ARG A 1 79 ? -0.791 -6.332 4.492 1 80.25 79 ARG A C 1
ATOM 624 O O . ARG A 1 79 ? 0.264 -5.699 4.402 1 80.25 79 ARG A O 1
ATOM 631 N N . ALA A 1 80 ? -0.884 -7.562 4.918 1 85.25 80 ALA A N 1
ATOM 632 C CA . ALA A 1 80 ? 0.328 -8.312 5.234 1 85.25 80 ALA A CA 1
ATOM 633 C C . A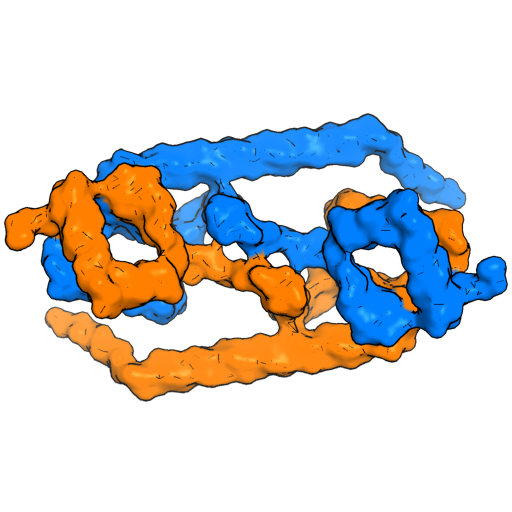LA A 1 80 ? 1.213 -8.469 4 1 85.25 80 ALA A C 1
ATOM 635 O O . ALA A 1 80 ? 2.436 -8.328 4.082 1 85.25 80 ALA A O 1
ATOM 636 N N . LEU A 1 81 ? 0.558 -8.711 2.902 1 89.81 81 LEU A N 1
ATOM 637 C CA . LEU A 1 81 ? 1.294 -8.852 1.65 1 89.81 81 LEU A CA 1
ATOM 638 C C . LEU A 1 81 ? 1.979 -7.539 1.277 1 89.81 81 LEU A C 1
ATOM 640 O O . LEU A 1 81 ? 3.131 -7.539 0.834 1 89.81 81 LEU A O 1
ATOM 644 N N . MET A 1 82 ? 1.263 -6.48 1.43 1 82.62 82 MET A N 1
ATOM 645 C CA . MET A 1 82 ? 1.836 -5.164 1.167 1 82.62 82 MET A CA 1
ATOM 646 C C . MET A 1 82 ? 3.086 -4.934 2.01 1 82.62 82 MET A C 1
ATOM 648 O O . MET A 1 82 ? 4.09 -4.422 1.513 1 82.62 82 MET A O 1
ATOM 652 N N . ARG A 1 83 ? 3.041 -5.348 3.201 1 77.88 83 ARG A N 1
ATOM 653 C CA . ARG A 1 83 ? 4.188 -5.219 4.098 1 77.88 83 ARG A CA 1
ATOM 654 C C . ARG A 1 83 ? 5.355 -6.078 3.617 1 77.88 83 ARG A C 1
ATOM 656 O O . ARG A 1 83 ? 6.504 -5.633 3.629 1 77.88 83 ARG A O 1
ATOM 663 N N . LEU A 1 84 ? 5.004 -7.246 3.236 1 83.56 84 LEU A N 1
ATOM 664 C CA . LEU A 1 84 ? 6.031 -8.148 2.732 1 83.56 84 LEU A CA 1
ATOM 665 C C . LEU A 1 84 ? 6.711 -7.566 1.498 1 83.56 84 LEU A C 1
ATOM 667 O O . LEU A 1 84 ? 7.91 -7.777 1.287 1 83.56 84 LEU A O 1
ATOM 671 N N . LEU A 1 85 ? 5.82 -6.91 0.804 1 81.69 85 LEU A N 1
ATOM 672 C CA . LEU A 1 85 ? 6.336 -6.312 -0.424 1 81.69 85 LEU A CA 1
ATOM 673 C C . LEU A 1 85 ? 7.035 -4.992 -0.133 1 81.69 85 LEU A C 1
ATOM 675 O O . LEU A 1 85 ? 7.594 -4.367 -1.039 1 81.69 85 LEU A O 1
ATOM 679 N N . GLY A 1 86 ? 6.895 -4.613 1.189 1 71.19 86 GLY A N 1
ATOM 680 C CA . GLY A 1 86 ? 7.5 -3.354 1.589 1 71.19 86 GLY A CA 1
ATOM 681 C C . GLY A 1 86 ? 6.633 -2.15 1.27 1 71.19 86 GLY A C 1
ATOM 682 O O . GLY A 1 86 ? 7.125 -1.021 1.214 1 71.19 86 GLY A O 1
ATOM 683 N N . ILE A 1 87 ? 5.395 -2.566 0.976 1 64.25 87 ILE A N 1
ATOM 684 C CA . ILE A 1 87 ? 4.465 -1.485 0.665 1 64.25 87 ILE A CA 1
ATOM 685 C C . ILE A 1 87 ? 3.727 -1.06 1.931 1 64.25 87 ILE A C 1
ATOM 687 O O . ILE A 1 87 ? 3.125 -1.891 2.615 1 64.25 87 ILE A O 1
ATOM 691 N N . ASN A 1 88 ? 3.871 -0.13 2.574 1 56.56 88 ASN A N 1
ATOM 692 C CA . ASN A 1 88 ? 3.174 0.347 3.764 1 56.56 88 ASN A CA 1
ATOM 693 C C . ASN A 1 88 ? 1.688 0.564 3.492 1 56.56 88 ASN A C 1
ATOM 695 O O . ASN A 1 88 ? 1.318 1.177 2.49 1 56.56 88 ASN A O 1
ATOM 699 N N . SER A 1 89 ? 0.73 -0.304 4.148 1 56.5 89 SER A N 1
ATOM 700 C CA . SER A 1 89 ? -0.704 -0.425 3.908 1 56.5 89 SER A CA 1
ATOM 701 C C . SER A 1 89 ? -1.425 0.888 4.191 1 56.5 89 SER A C 1
ATOM 703 O O . SER A 1 89 ? -2.541 1.106 3.715 1 56.5 89 SER A O 1
ATOM 705 N N . SER A 1 90 ? -1.119 1.587 5.055 1 66.75 90 SER A N 1
ATOM 706 C CA . SER A 1 90 ? -1.849 2.834 5.258 1 66.75 90 SER A CA 1
ATOM 707 C C . SER A 1 90 ? -1.021 4.035 4.816 1 66.75 90 SER A C 1
ATOM 709 O O . SER A 1 90 ? 0.132 4.188 5.227 1 66.75 90 SER A O 1
ATOM 711 N N . ALA A 1 91 ? -1.705 4.688 3.865 1 74.5 91 ALA A N 1
ATOM 712 C CA . ALA A 1 91 ? -0.98 5.859 3.385 1 74.5 91 ALA A CA 1
ATOM 713 C C . ALA A 1 91 ? -1.069 7.012 4.383 1 74.5 91 ALA A C 1
ATOM 715 O O . ALA A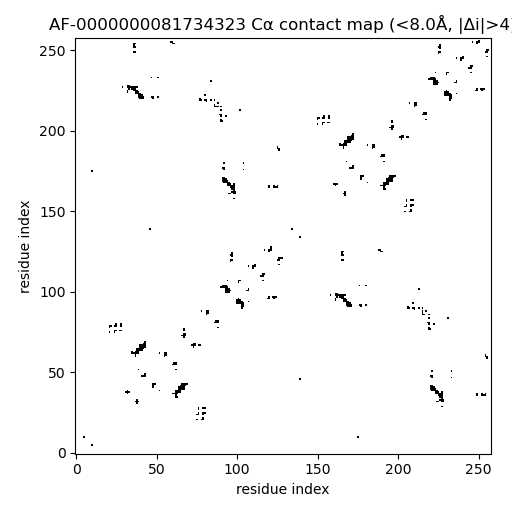 1 91 ? -0.23 7.914 4.379 1 74.5 91 ALA A O 1
ATOM 716 N N . VAL A 1 92 ? -2.033 6.828 5.391 1 87.31 92 VAL A N 1
ATOM 717 C CA . VAL A 1 92 ? -2.277 8.023 6.195 1 87.31 92 VAL A CA 1
ATOM 718 C C . VAL A 1 92 ? -1.733 7.816 7.605 1 87.31 92 VAL A C 1
ATOM 720 O O . VAL A 1 92 ? -1.531 6.68 8.039 1 87.31 92 VAL A O 1
ATOM 723 N N . PRO A 1 93 ? -1.449 8.867 8.391 1 92.75 93 PRO A N 1
ATOM 724 C CA . PRO A 1 93 ? -1.554 10.25 7.914 1 92.75 93 PRO A CA 1
ATOM 725 C C . PRO A 1 93 ? -0.481 10.609 6.891 1 92.75 93 PRO A C 1
ATOM 727 O O . PRO A 1 93 ? 0.638 10.094 6.957 1 92.75 93 PRO A O 1
ATOM 730 N N . VAL A 1 94 ? -0.891 11.492 5.875 1 95.44 94 VAL A N 1
ATOM 731 C CA . VAL A 1 94 ? 0.057 12.07 4.93 1 95.44 94 VAL A CA 1
ATOM 732 C C . VAL A 1 94 ? 0.025 13.594 5.039 1 95.44 94 VAL A C 1
ATOM 734 O O . VAL A 1 94 ? -1.049 14.203 5.039 1 95.44 94 VAL A O 1
ATOM 737 N N . VAL A 1 95 ? 1.211 14.18 5.109 1 97.56 95 VAL A N 1
ATOM 738 C CA . VAL A 1 95 ? 1.297 15.609 5.383 1 97.56 95 VAL A CA 1
ATOM 739 C C . VAL A 1 95 ? 1.927 16.328 4.191 1 97.56 95 VAL A C 1
ATOM 741 O O . VAL A 1 95 ? 2.92 15.852 3.631 1 97.56 95 VAL A O 1
ATOM 744 N N . PHE A 1 96 ? 1.28 17.359 3.844 1 97.94 96 PHE A N 1
ATOM 745 C CA . PHE A 1 96 ? 1.822 18.328 2.906 1 97.94 96 PHE A CA 1
ATOM 746 C C . PHE A 1 96 ? 2.086 19.656 3.604 1 97.94 96 PHE A C 1
ATOM 748 O O . PHE A 1 96 ? 1.277 20.109 4.414 1 97.94 96 PHE A O 1
ATOM 755 N N . ILE A 1 97 ? 3.191 20.297 3.332 1 98.12 97 ILE A N 1
ATOM 756 C CA . ILE A 1 97 ? 3.533 21.625 3.822 1 98.12 97 ILE A CA 1
ATOM 757 C C . ILE A 1 97 ? 3.906 22.531 2.65 1 98.12 97 ILE A C 1
ATOM 759 O O . ILE A 1 97 ? 4.773 22.188 1.843 1 98.12 97 ILE A O 1
ATOM 763 N N . GLY A 1 98 ? 3.23 23.609 2.576 1 96.81 98 GLY A N 1
ATOM 764 C CA . GLY A 1 98 ? 3.465 24.5 1.45 1 96.81 98 GLY A CA 1
ATOM 765 C C . GLY A 1 98 ? 3.156 23.859 0.11 1 96.81 98 GLY A C 1
ATOM 766 O O . GLY A 1 98 ? 3.848 24.125 -0.879 1 96.81 98 GLY A O 1
ATOM 767 N N . GLY A 1 99 ? 2.305 22.953 0.108 1 96.5 99 GLY A N 1
ATOM 768 C CA . GLY A 1 99 ? 1.916 22.281 -1.121 1 96.5 99 GLY A CA 1
ATOM 769 C C . GLY A 1 99 ? 2.863 21.156 -1.515 1 96.5 99 GLY A C 1
ATOM 770 O O . GLY A 1 99 ? 2.654 20.5 -2.527 1 96.5 99 GLY A O 1
ATOM 771 N N . LYS A 1 100 ? 3.811 20.938 -0.725 1 95.69 100 LYS A N 1
ATOM 772 C CA . LYS A 1 100 ? 4.805 19.906 -1.012 1 95.69 100 LYS A CA 1
ATOM 773 C C . LYS A 1 100 ? 4.605 18.688 -0.112 1 95.69 100 LYS A C 1
ATOM 775 O O . LYS A 1 100 ? 4.336 18.828 1.082 1 95.69 100 LYS A O 1
ATOM 780 N N . LEU A 1 101 ? 4.793 17.547 -0.732 1 95.81 101 LEU A N 1
ATOM 781 C CA . LEU A 1 101 ? 4.684 16.312 0.035 1 95.81 101 LEU A CA 1
ATOM 782 C C . LEU A 1 101 ? 5.836 16.172 1.024 1 95.81 101 LEU A C 1
ATOM 784 O O . LEU A 1 101 ? 7 16.125 0.623 1 95.81 101 LEU A O 1
ATOM 788 N N . VAL A 1 102 ? 5.535 16.219 2.311 1 95.62 102 VAL A N 1
ATOM 789 C CA . VAL A 1 102 ? 6.531 15.961 3.346 1 95.62 102 VAL A CA 1
ATOM 790 C C . VAL A 1 102 ? 6.621 14.461 3.613 1 95.62 102 VAL A C 1
ATOM 792 O O . VAL A 1 102 ? 7.715 13.891 3.637 1 95.62 102 VAL A O 1
ATOM 795 N N . GLY A 1 103 ? 5.359 13.852 3.816 1 92.56 103 GLY A N 1
ATOM 796 C CA . GLY A 1 103 ? 5.359 12.406 3.99 1 92.56 103 GLY A CA 1
ATOM 797 C C . GLY A 1 103 ? 4.426 11.938 5.09 1 92.56 103 GLY A C 1
ATOM 798 O O . GLY A 1 103 ? 3.5 12.656 5.473 1 92.56 103 GLY A O 1
ATOM 799 N N . SER A 1 104 ? 4.695 10.688 5.473 1 89.12 104 SER A N 1
ATOM 800 C CA . SER A 1 104 ? 3.891 10.047 6.508 1 89.12 104 SER A CA 1
ATOM 801 C C . SER A 1 104 ? 4.469 10.305 7.895 1 89.12 104 SER A C 1
ATOM 803 O O . SER A 1 104 ? 5.309 11.188 8.07 1 89.12 104 SER A O 1
ATOM 805 N N . MET A 1 105 ? 3.91 9.609 8.883 1 85.38 105 MET A N 1
ATOM 806 C CA . MET A 1 105 ? 4.223 9.836 10.289 1 85.38 105 MET A CA 1
ATOM 807 C C . MET A 1 105 ? 5.727 9.773 10.531 1 85.38 105 MET A C 1
ATOM 809 O O . MET A 1 105 ? 6.301 10.664 11.156 1 85.38 105 MET A O 1
ATOM 813 N N . ASP A 1 106 ? 6.352 8.805 9.984 1 80.94 106 ASP A N 1
ATOM 814 C CA . ASP A 1 106 ? 7.77 8.594 10.25 1 80.94 106 ASP A CA 1
ATOM 815 C C . ASP A 1 106 ? 8.602 9.766 9.727 1 80.94 106 ASP A C 1
ATOM 817 O O . ASP A 1 106 ? 9.5 10.258 10.422 1 80.94 106 ASP A O 1
ATOM 821 N N . ARG A 1 107 ? 8.312 10.227 8.578 1 85.44 107 ARG A N 1
ATOM 822 C CA . ARG A 1 107 ? 9.062 11.328 7.988 1 85.44 107 ARG A CA 1
ATOM 823 C C . ARG A 1 107 ? 8.812 12.625 8.75 1 85.44 107 ARG A C 1
ATOM 825 O O . ARG A 1 107 ? 9.75 13.391 9.008 1 85.44 107 ARG A O 1
ATOM 832 N N . VAL A 1 108 ? 7.68 12.906 9.125 1 92.94 108 VAL A N 1
ATOM 833 C CA . VAL A 1 108 ? 7.344 14.125 9.852 1 92.94 108 VAL A CA 1
ATOM 834 C C . VAL A 1 108 ? 8.039 14.125 11.211 1 92.94 108 VAL A C 1
ATOM 836 O O . VAL A 1 108 ? 8.602 15.141 11.625 1 92.94 108 VAL A O 1
ATOM 839 N N . LEU A 1 109 ? 7.996 12.922 11.82 1 87.62 109 LEU A N 1
ATOM 840 C CA . LEU A 1 109 ? 8.656 12.82 13.117 1 87.62 109 LEU A CA 1
ATOM 841 C C . LEU A 1 109 ? 10.164 13.016 12.977 1 87.62 109 LEU A C 1
ATOM 843 O O . LEU A 1 109 ? 10.789 13.664 13.82 1 87.62 109 LEU A O 1
ATOM 847 N N . ALA A 1 110 ? 10.672 12.5 11.922 1 85.31 110 ALA A N 1
ATOM 848 C CA . ALA A 1 110 ? 12.094 12.695 11.664 1 85.31 110 ALA A CA 1
ATOM 849 C C . ALA A 1 110 ? 12.43 14.18 11.508 1 85.31 110 ALA A C 1
ATOM 851 O O . ALA A 1 110 ? 13.391 14.664 12.094 1 85.31 110 ALA A O 1
ATOM 852 N N . PHE A 1 111 ? 11.688 14.875 10.773 1 92.25 111 PHE A N 1
ATOM 853 C CA . PHE A 1 111 ? 11.883 16.312 10.586 1 92.25 111 PHE A CA 1
ATOM 854 C C . PHE A 1 111 ? 11.727 17.062 11.906 1 92.25 111 PHE A C 1
ATOM 856 O O . PHE A 1 111 ? 12.445 18.016 12.164 1 92.25 111 PHE A O 1
ATOM 863 N N . HIS A 1 112 ? 10.82 16.562 12.719 1 91.38 112 HIS A N 1
ATOM 864 C CA . HIS A 1 112 ? 10.594 17.203 14.016 1 91.38 112 HIS A CA 1
ATOM 865 C C . HIS A 1 112 ? 11.797 17.031 14.93 1 91.38 112 HIS A C 1
ATOM 867 O O . HIS A 1 112 ? 12.281 18 15.516 1 91.38 112 HIS A O 1
ATOM 873 N N . ILE A 1 113 ? 12.25 15.844 14.945 1 87.56 113 ILE A N 1
ATOM 874 C CA . ILE A 1 113 ? 13.336 15.469 15.844 1 87.56 113 ILE A CA 1
ATOM 875 C C . ILE A 1 113 ? 14.633 16.141 15.398 1 87.56 113 ILE A C 1
ATOM 877 O O . ILE A 1 113 ? 15.406 16.625 16.219 1 87.56 113 ILE A O 1
ATOM 881 N N . ASN A 1 114 ? 14.766 16.234 14.109 1 91.81 114 ASN A N 1
ATOM 882 C CA . ASN A 1 114 ? 16.016 16.766 13.602 1 91.81 114 ASN A CA 1
ATOM 883 C C . ASN A 1 114 ? 15.969 18.297 13.484 1 91.81 114 ASN A C 1
ATOM 885 O O . ASN A 1 114 ? 16.938 18.922 13.047 1 91.81 114 ASN A O 1
ATOM 889 N N . GLY A 1 115 ? 14.883 18.875 13.852 1 93.19 115 GLY A N 1
ATOM 890 C CA . GLY A 1 115 ? 14.758 20.312 13.945 1 93.19 115 GLY A CA 1
ATOM 891 C C . GLY A 1 115 ? 14.461 20.984 12.617 1 93.19 115 GLY A C 1
ATOM 892 O O . GLY A 1 115 ? 14.477 22.219 12.516 1 93.19 115 GLY A O 1
ATOM 893 N N . THR A 1 116 ? 14.18 20.312 11.57 1 95.25 116 THR A N 1
ATOM 894 C CA . THR A 1 116 ? 13.969 20.875 10.242 1 95.25 116 THR A CA 1
ATOM 895 C C . THR A 1 116 ? 12.492 21.172 10.008 1 95.25 116 THR A C 1
ATOM 897 O O . THR A 1 116 ? 12.133 21.875 9.07 1 95.25 116 THR A O 1
ATOM 900 N N . LEU A 1 117 ? 11.641 20.656 10.852 1 95.56 117 LEU A N 1
ATOM 901 C CA . LEU A 1 117 ? 10.211 20.844 10.656 1 95.56 117 LEU A CA 1
ATOM 902 C C . LEU A 1 117 ? 9.828 22.312 10.852 1 95.56 117 LEU A C 1
ATOM 904 O O . LEU A 1 117 ? 9.078 22.875 10.055 1 95.56 117 LEU A O 1
ATOM 908 N N . VAL A 1 118 ? 10.367 22.953 11.875 1 95.75 118 VAL A N 1
ATOM 909 C CA . VAL A 1 118 ? 10.008 24.328 12.203 1 95.75 118 VAL A CA 1
ATOM 910 C C . VAL A 1 118 ? 10.398 25.266 11.055 1 95.75 118 VAL A C 1
ATOM 912 O O . VAL A 1 118 ? 9.578 26.047 10.578 1 95.75 118 VAL A O 1
ATOM 915 N N . PRO A 1 119 ? 11.664 25.141 10.523 1 96.38 119 PRO A N 1
ATOM 916 C CA . PRO A 1 119 ? 12.016 25.984 9.375 1 96.38 119 PRO A CA 1
ATOM 917 C C . PRO A 1 119 ? 11.086 25.75 8.18 1 96.38 119 PRO A C 1
ATOM 919 O O . PRO A 1 119 ? 10.719 26.703 7.492 1 96.38 119 PRO A O 1
ATOM 922 N N . LEU A 1 120 ? 10.648 24.547 7.953 1 95.75 120 LEU A N 1
ATOM 923 C CA . LEU A 1 120 ? 9.742 24.219 6.859 1 95.75 120 LEU A CA 1
ATOM 924 C C . LEU A 1 120 ? 8.383 24.875 7.062 1 95.75 120 LEU A C 1
ATOM 926 O O . LEU A 1 120 ? 7.816 25.438 6.121 1 95.75 120 LEU A O 1
ATOM 930 N N . LEU A 1 121 ? 7.914 24.859 8.25 1 97.31 121 LEU A N 1
ATOM 931 C CA . LEU A 1 121 ? 6.621 25.453 8.586 1 97.31 121 LEU A CA 1
ATOM 932 C C . LEU A 1 121 ? 6.664 26.969 8.438 1 97.31 121 LEU A C 1
ATOM 934 O O . LEU A 1 121 ? 5.707 27.578 7.957 1 97.31 121 LEU A O 1
ATOM 938 N N . LYS A 1 122 ? 7.75 27.547 8.859 1 96.81 122 LYS A N 1
ATOM 939 C CA . LYS A 1 122 ? 7.91 29 8.727 1 96.81 122 LYS A CA 1
ATOM 940 C C . LYS A 1 122 ? 7.957 29.406 7.262 1 96.81 122 LYS A C 1
ATOM 942 O O . LYS A 1 122 ? 7.312 30.391 6.863 1 96.81 122 LYS A O 1
ATOM 947 N N . GLU A 1 123 ? 8.68 28.688 6.504 1 96.12 123 GLU A N 1
ATOM 948 C CA . GLU A 1 123 ? 8.789 28.953 5.074 1 96.12 123 GLU A CA 1
ATOM 949 C C . GLU A 1 123 ? 7.422 28.906 4.395 1 96.12 123 GLU A C 1
ATOM 951 O O . GLU A 1 123 ? 7.141 29.688 3.486 1 96.12 123 GLU A O 1
ATOM 956 N N . ALA A 1 124 ? 6.594 28.062 4.906 1 96.5 124 ALA A N 1
ATOM 957 C CA . ALA A 1 124 ? 5.277 27.859 4.309 1 96.5 124 ALA A CA 1
ATOM 958 C C . ALA A 1 124 ? 4.262 28.859 4.875 1 96.5 124 ALA A C 1
ATOM 960 O O .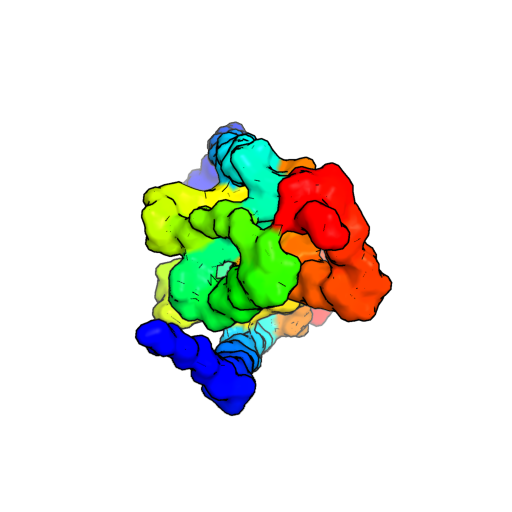 ALA A 1 124 ? 3.111 28.891 4.43 1 96.5 124 ALA A O 1
ATOM 961 N N . GLY A 1 125 ? 4.605 29.594 5.863 1 95.69 125 GLY A N 1
ATOM 962 C CA . GLY A 1 125 ? 3.703 30.562 6.477 1 95.69 125 GLY A CA 1
ATOM 963 C C . GLY A 1 125 ? 2.748 29.922 7.473 1 95.69 125 GLY A C 1
ATOM 964 O O . GLY A 1 125 ? 1.656 30.453 7.707 1 95.69 125 GLY A O 1
ATOM 965 N N . ALA A 1 126 ? 3.188 28.812 8.008 1 95.69 126 ALA A N 1
ATOM 966 C CA . ALA A 1 126 ? 2.324 28.094 8.938 1 95.69 126 ALA A CA 1
ATOM 967 C C . ALA A 1 126 ? 2.66 28.469 10.383 1 95.69 126 ALA A C 1
ATOM 969 O O . ALA A 1 126 ? 1.877 28.188 11.297 1 95.69 126 ALA A O 1
ATOM 970 N N . LEU A 1 127 ? 3.83 28.953 10.562 1 90.81 127 LEU A N 1
ATOM 971 C CA . LEU A 1 127 ? 4.336 29.297 11.883 1 90.81 127 LEU A CA 1
ATOM 972 C C . LEU A 1 127 ? 5.051 30.656 11.859 1 90.81 127 LEU A C 1
ATOM 974 O O . LEU A 1 127 ? 5.816 30.938 10.93 1 90.81 127 LEU A O 1
ATOM 978 N N . TRP A 1 128 ? 4.676 31.578 12.695 1 83.62 128 TRP A N 1
ATOM 979 C CA . TRP A 1 128 ? 5.277 32.906 12.719 1 83.62 128 TRP A CA 1
ATOM 980 C C . TRP A 1 128 ? 6.258 33.031 13.875 1 83.62 128 TRP A C 1
ATOM 982 O O . TRP A 1 128 ? 7.051 34 13.914 1 83.62 128 TRP A O 1
ATOM 992 N N . LEU A 1 129 ? 6.301 32.156 14.773 1 65.44 129 LEU A N 1
ATOM 993 C CA . LEU A 1 129 ? 7.188 32.469 15.883 1 65.44 129 LEU A CA 1
ATOM 994 C C . LEU A 1 129 ? 8.648 32.281 15.492 1 65.44 129 LEU A C 1
ATOM 996 O O . LEU A 1 129 ? 8.961 31.516 14.594 1 65.44 129 LEU A O 1
ATOM 1000 N N . MET B 1 1 ? -15.414 -24.844 -24.094 1 25.66 1 MET B N 1
ATOM 1001 C CA . MET B 1 1 ? -14.023 -24.562 -23.75 1 25.66 1 MET B CA 1
ATOM 1002 C C . MET B 1 1 ? -13.766 -23.062 -23.75 1 25.66 1 MET B C 1
ATOM 1004 O O . MET B 1 1 ? -13.617 -22.453 -24.812 1 25.66 1 MET B O 1
ATOM 1008 N N . MET B 1 2 ? -14.477 -22.266 -23.141 1 27.94 2 MET B N 1
ATOM 1009 C CA . MET B 1 2 ? -14.68 -20.828 -23.359 1 27.94 2 MET B CA 1
ATOM 1010 C C . MET B 1 2 ? -13.406 -20.047 -23.078 1 27.94 2 MET B C 1
ATOM 1012 O O . MET B 1 2 ? -12.852 -20.141 -21.984 1 27.94 2 MET B O 1
ATOM 1016 N N . HIS B 1 3 ? -12.414 -19.984 -24.016 1 29.83 3 HIS B N 1
ATOM 1017 C CA . HIS B 1 3 ? -11.148 -19.281 -24.203 1 29.83 3 HIS B CA 1
ATOM 1018 C C . HIS B 1 3 ? -11.266 -17.812 -23.797 1 29.83 3 HIS B C 1
ATOM 1020 O O . HIS B 1 3 ? -11.938 -17.031 -24.484 1 29.83 3 HIS B O 1
ATOM 1026 N N . TYR B 1 4 ? -11.68 -17.516 -22.672 1 36.34 4 TYR B N 1
ATOM 1027 C CA . TYR B 1 4 ? -11.82 -16.078 -22.406 1 36.34 4 TYR B CA 1
ATOM 1028 C C . TYR B 1 4 ? -10.562 -15.328 -22.828 1 36.34 4 TYR B C 1
ATOM 1030 O O . TYR B 1 4 ? -9.516 -15.445 -22.188 1 36.34 4 TYR B O 1
ATOM 1038 N N . GLN B 1 5 ? -10.133 -15.172 -24.031 1 35.88 5 GLN B N 1
ATOM 1039 C CA . GLN B 1 5 ? -9.188 -14.344 -24.766 1 35.88 5 GLN B CA 1
ATOM 1040 C C . GLN B 1 5 ? -9.289 -12.883 -24.344 1 35.88 5 GLN B C 1
ATOM 1042 O O . GLN B 1 5 ? -10.281 -12.211 -24.656 1 35.88 5 GLN B O 1
ATOM 1047 N N . VAL B 1 6 ? -9.008 -12.547 -23.094 1 43.78 6 VAL B N 1
ATOM 1048 C CA . VAL B 1 6 ? -8.938 -11.109 -22.875 1 43.78 6 VAL B CA 1
ATOM 1049 C C . VAL B 1 6 ? -8.234 -10.438 -24.047 1 43.78 6 VAL B C 1
ATOM 1051 O O . VAL B 1 6 ? -7.082 -10.75 -24.344 1 43.78 6 VAL B O 1
ATOM 1054 N N . GLU B 1 7 ? -8.898 -9.977 -24.922 1 47.75 7 GLU B N 1
ATOM 1055 C CA . GLU B 1 7 ? -8.305 -9.258 -26.047 1 47.75 7 GLU B CA 1
ATOM 1056 C C . GLU B 1 7 ? -7.355 -8.164 -25.562 1 47.75 7 GLU B C 1
ATOM 1058 O O . GLU B 1 7 ? -7.68 -7.422 -24.641 1 47.75 7 GLU B O 1
ATOM 1063 N N . PRO B 1 8 ? -6.078 -8.219 -25.875 1 53.72 8 PRO B N 1
ATOM 1064 C CA . PRO B 1 8 ? -5.066 -7.223 -25.5 1 53.72 8 PRO B CA 1
ATOM 1065 C C . PRO B 1 8 ? -5.633 -5.805 -25.422 1 53.72 8 PRO B C 1
ATOM 1067 O O . PRO B 1 8 ? -5.219 -5.02 -24.578 1 53.72 8 PRO B O 1
ATOM 1070 N N . ALA B 1 9 ? -6.676 -5.645 -26.297 1 57.19 9 ALA B N 1
ATOM 1071 C CA . ALA B 1 9 ? -7.266 -4.312 -26.359 1 57.19 9 ALA B CA 1
ATOM 1072 C C . ALA B 1 9 ? -8.086 -4.016 -25.109 1 57.19 9 ALA B C 1
ATOM 1074 O O . ALA B 1 9 ? -8.023 -2.908 -24.562 1 57.19 9 ALA B O 1
ATOM 1075 N N . THR B 1 10 ? -8.797 -5.066 -24.594 1 58.94 10 THR B N 1
ATOM 1076 C CA . THR B 1 10 ? -9.656 -4.848 -23.438 1 58.94 10 THR B CA 1
ATOM 1077 C C . THR B 1 10 ? -8.812 -4.629 -22.188 1 58.94 10 THR B C 1
ATOM 1079 O O . THR B 1 10 ? -9.109 -3.75 -21.375 1 58.94 10 THR B O 1
ATOM 1082 N N . ALA B 1 11 ? -7.812 -5.398 -22.188 1 55.31 11 ALA B N 1
ATOM 1083 C CA . ALA B 1 11 ? -6.902 -5.23 -21.047 1 55.31 11 ALA B CA 1
ATOM 1084 C C . ALA B 1 11 ? -6.246 -3.855 -21.078 1 55.31 11 ALA B C 1
ATOM 1086 O O . ALA B 1 11 ? -6.129 -3.199 -20.031 1 55.31 11 ALA B O 1
ATOM 1087 N N . TRP B 1 12 ? -5.965 -3.391 -22.234 1 59.62 12 TRP B N 1
ATOM 1088 C CA . TRP B 1 12 ? -5.332 -2.084 -22.375 1 59.62 12 TRP B CA 1
ATOM 1089 C C . TRP B 1 12 ? -6.293 -0.967 -21.984 1 59.62 12 TRP B C 1
ATOM 1091 O O . TRP B 1 12 ? -5.906 -0.028 -21.281 1 59.62 12 TRP B O 1
ATOM 1101 N N . SER B 1 13 ? -7.535 -1.168 -22.391 1 62.88 13 SER B N 1
ATOM 1102 C CA . SER B 1 13 ? -8.539 -0.157 -22.078 1 62.88 13 SER B CA 1
ATOM 1103 C C . SER B 1 13 ? -8.766 -0.064 -20.562 1 62.88 13 SER B C 1
ATOM 1105 O O . SER B 1 13 ? -8.867 1.033 -20.016 1 62.88 13 SER B O 1
ATOM 1107 N N . TYR B 1 14 ? -8.898 -1.23 -20.031 1 58.38 14 TYR B N 1
ATOM 1108 C CA . TYR B 1 14 ? -9.039 -1.256 -18.578 1 58.38 14 TYR B CA 1
ATOM 1109 C C . TYR B 1 14 ? -7.848 -0.596 -17.906 1 58.38 14 TYR B C 1
ATOM 1111 O O . TYR B 1 14 ? -8.016 0.219 -17 1 58.38 14 TYR B O 1
ATOM 1119 N N . TYR B 1 15 ? -6.684 -0.914 -18.406 1 59.38 15 TYR B N 1
ATOM 1120 C CA . TYR B 1 15 ? -5.465 -0.341 -17.844 1 59.38 15 TYR B CA 1
ATOM 1121 C C . TYR B 1 15 ? -5.461 1.176 -17.984 1 59.38 15 TYR B C 1
ATOM 1123 O O . TYR B 1 15 ? -5.09 1.893 -17.062 1 59.38 15 TYR B O 1
ATOM 1131 N N . MET B 1 16 ? -5.984 1.633 -19.172 1 65.5 16 MET B N 1
ATOM 1132 C CA . MET B 1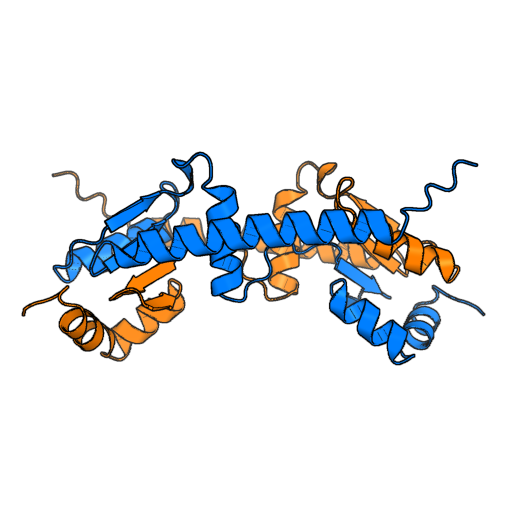 16 ? -5.973 3.074 -19.406 1 65.5 16 MET B CA 1
ATOM 1133 C C . MET B 1 16 ? -6.984 3.779 -18.5 1 65.5 16 MET B C 1
ATOM 1135 O O . MET B 1 16 ? -6.734 4.895 -18.031 1 65.5 16 MET B O 1
ATOM 1139 N N . ARG B 1 17 ? -8.117 3.172 -18.344 1 67 17 ARG B N 1
ATOM 1140 C CA . ARG B 1 17 ? -9.141 3.76 -17.484 1 67 17 ARG B CA 1
ATOM 1141 C C . ARG B 1 17 ? -8.656 3.859 -16.047 1 67 17 ARG B C 1
ATOM 1143 O O . ARG B 1 17 ? -8.82 4.898 -15.398 1 67 17 ARG B O 1
ATOM 1150 N N . VAL B 1 18 ? -8.039 2.812 -15.516 1 63.25 18 VAL B N 1
ATOM 1151 C CA . VAL B 1 18 ? -7.496 2.771 -14.164 1 63.25 18 VAL B CA 1
ATOM 1152 C C . VAL B 1 18 ? -6.426 3.848 -14 1 63.25 18 VAL B C 1
ATOM 1154 O O . VAL B 1 18 ? -6.402 4.566 -13 1 63.25 18 VAL B O 1
ATOM 1157 N N . ARG B 1 19 ? -5.621 3.961 -14.977 1 67.19 19 ARG B N 1
ATOM 1158 C CA . ARG B 1 19 ? -4.57 4.973 -14.953 1 67.19 19 ARG B CA 1
ATOM 1159 C C . ARG B 1 19 ? -5.16 6.375 -14.906 1 67.19 19 ARG B C 1
ATOM 1161 O O . ARG B 1 19 ? -4.664 7.242 -14.188 1 67.19 19 ARG B O 1
ATOM 1168 N N . SER B 1 20 ? -6.211 6.555 -15.766 1 76.94 20 SER B N 1
ATOM 1169 C CA . SER B 1 20 ? -6.855 7.863 -15.82 1 76.94 20 SER B CA 1
ATOM 1170 C C . SER B 1 20 ? -7.508 8.219 -14.492 1 76.94 20 SER B C 1
ATOM 1172 O O . SER B 1 20 ? -7.426 9.359 -14.039 1 76.94 20 SER B O 1
ATOM 1174 N N . MET B 1 21 ? -8.195 7.305 -13.898 1 75.31 21 MET B N 1
ATOM 1175 C CA . MET B 1 21 ? -8.828 7.531 -12.609 1 75.31 21 MET B CA 1
ATOM 1176 C C . MET B 1 21 ? -7.781 7.848 -11.539 1 75.31 21 MET B C 1
ATOM 1178 O O . MET B 1 21 ? -8.008 8.695 -10.68 1 75.31 21 MET B O 1
ATOM 1182 N N . GLU B 1 22 ? -6.762 7.152 -11.641 1 74 22 GLU B N 1
ATOM 1183 C CA . GLU B 1 22 ? -5.664 7.379 -10.711 1 74 22 GLU B CA 1
ATOM 1184 C C . GLU B 1 22 ? -5.086 8.781 -10.875 1 74 22 GLU B C 1
ATOM 1186 O O . GLU B 1 22 ? -4.773 9.453 -9.891 1 74 22 GLU B O 1
ATOM 1191 N N . GLU B 1 23 ? -5.02 9.172 -12.156 1 80.88 23 GLU B N 1
ATOM 1192 C CA . GLU B 1 23 ? -4.496 10.5 -12.438 1 80.88 23 GLU B CA 1
ATOM 1193 C C . GLU B 1 23 ? -5.422 11.586 -11.898 1 80.88 23 GLU B C 1
ATOM 1195 O O . GLU B 1 23 ? -4.961 12.594 -11.359 1 80.88 23 GLU B O 1
ATOM 1200 N N . ASP B 1 24 ? -6.688 11.367 -12.07 1 89.12 24 ASP B N 1
ATOM 1201 C CA . ASP B 1 24 ? -7.668 12.328 -11.57 1 89.12 24 ASP B CA 1
ATOM 1202 C C . ASP B 1 24 ? -7.566 12.477 -10.055 1 89.12 24 ASP B C 1
ATOM 1204 O O . ASP B 1 24 ? -7.633 13.586 -9.523 1 89.12 24 ASP B O 1
ATOM 1208 N N . GLN B 1 25 ? -7.375 11.414 -9.367 1 90.19 25 GLN B N 1
ATOM 1209 C CA . GLN B 1 25 ? -7.297 11.453 -7.914 1 90.19 25 GLN B CA 1
ATOM 1210 C C . GLN B 1 25 ? -5.992 12.109 -7.453 1 90.19 25 GLN B C 1
ATOM 1212 O O . GLN B 1 25 ? -5.969 12.797 -6.43 1 90.19 25 GLN B O 1
ATOM 1217 N N . MET B 1 26 ? -5.027 11.93 -8.266 1 90.5 26 MET B N 1
ATOM 1218 C CA . MET B 1 26 ? -3.754 12.586 -7.977 1 90.5 26 MET B CA 1
ATOM 1219 C C . MET B 1 26 ? -3.887 14.102 -8.078 1 90.5 26 MET B C 1
ATOM 1221 O O . MET B 1 26 ? -3.359 14.836 -7.242 1 90.5 26 MET B O 1
ATOM 1225 N N . GLU B 1 27 ? -4.57 14.516 -9.117 1 93.06 27 GLU B N 1
ATOM 1226 C CA . GLU B 1 27 ? -4.801 15.945 -9.281 1 93.06 27 GLU B CA 1
ATOM 1227 C C . GLU B 1 27 ? -5.613 16.516 -8.117 1 93.06 27 GLU B C 1
ATOM 1229 O O . GLU B 1 27 ? -5.34 17.609 -7.641 1 93.06 27 GLU B O 1
ATOM 1234 N N . ARG B 1 28 ? -6.57 15.836 -7.707 1 95.38 28 ARG B N 1
ATOM 1235 C CA . ARG B 1 28 ? -7.395 16.281 -6.586 1 95.38 28 ARG B CA 1
ATOM 1236 C C . ARG B 1 28 ? -6.57 16.391 -5.309 1 95.38 28 ARG B C 1
ATOM 1238 O O . ARG B 1 28 ? -6.691 17.375 -4.57 1 95.38 28 ARG B O 1
ATOM 1245 N N . VAL B 1 29 ? -5.742 15.414 -5.055 1 96 29 VAL B N 1
ATOM 1246 C CA . VAL B 1 29 ? -4.875 15.414 -3.883 1 96 29 VAL B CA 1
ATOM 1247 C C . VAL B 1 29 ? -3.961 16.641 -3.912 1 96 29 VAL B C 1
ATOM 1249 O O . VAL B 1 29 ? -3.834 17.344 -2.914 1 96 29 VAL B O 1
ATOM 1252 N N . VAL B 1 30 ? -3.404 16.938 -5 1 95.19 30 VAL B N 1
ATOM 1253 C CA . VAL B 1 30 ? -2.473 18.062 -5.145 1 95.19 30 VAL B CA 1
ATOM 1254 C C . VAL B 1 30 ? -3.217 19.375 -4.965 1 95.19 30 VAL B C 1
ATOM 1256 O O . VAL B 1 30 ? -2.711 20.297 -4.32 1 95.19 30 VAL B O 1
ATOM 1259 N N . ARG B 1 31 ? -4.367 19.438 -5.539 1 96.5 31 ARG B N 1
ATOM 1260 C CA . ARG B 1 31 ? -5.184 20.641 -5.406 1 96.5 31 ARG B CA 1
ATOM 1261 C C . ARG B 1 31 ? -5.531 20.906 -3.945 1 96.5 31 ARG B C 1
ATOM 1263 O O . ARG B 1 31 ? -5.371 22.031 -3.459 1 96.5 31 ARG B O 1
ATOM 1270 N N . LEU B 1 32 ? -5.992 19.906 -3.273 1 97.12 32 LEU B N 1
ATOM 1271 C CA . LEU B 1 32 ? -6.344 20.047 -1.864 1 97.12 32 LEU B CA 1
ATOM 1272 C C . LEU B 1 32 ? -5.113 20.391 -1.03 1 97.12 32 LEU B C 1
ATOM 1274 O O . LEU B 1 32 ? -5.191 21.219 -0.119 1 97.12 32 LEU B O 1
ATOM 1278 N N . ALA B 1 33 ? -4.008 19.766 -1.398 1 97.19 33 ALA B N 1
ATOM 1279 C CA . ALA B 1 33 ? -2.766 19.938 -0.647 1 97.19 33 ALA B CA 1
ATOM 1280 C C . ALA B 1 33 ? -2.238 21.375 -0.782 1 97.19 33 ALA B C 1
ATOM 1282 O O . ALA B 1 33 ? -1.409 21.812 0.018 1 97.19 33 ALA B O 1
ATOM 1283 N N . SER B 1 34 ? -2.715 22.062 -1.741 1 96.38 34 SER B N 1
ATOM 1284 C CA . SER B 1 34 ? -2.209 23.406 -2.018 1 96.38 34 SER B CA 1
ATOM 1285 C C . SER B 1 34 ? -3.113 24.469 -1.413 1 96.38 34 SER B C 1
ATOM 1287 O O . SER B 1 34 ? -2.85 25.672 -1.551 1 96.38 34 SER B O 1
ATOM 1289 N N . GLN B 1 35 ? -4.102 24.094 -0.691 1 95.81 35 GLN B N 1
ATOM 1290 C CA . GLN B 1 35 ? -5.137 25.016 -0.253 1 95.81 35 GLN B CA 1
ATOM 1291 C C . GLN B 1 35 ? -4.742 25.703 1.053 1 95.81 35 GLN B C 1
ATOM 1293 O O . GLN B 1 35 ? -5.328 26.719 1.426 1 95.81 35 GLN B O 1
ATOM 1298 N N . SER B 1 36 ? -3.867 25.188 1.812 1 97 36 SER B N 1
ATOM 1299 C CA . SER B 1 36 ? -3.404 25.75 3.076 1 97 36 SER B CA 1
ATOM 1300 C C . SER B 1 36 ? -1.925 25.469 3.301 1 97 36 SER B C 1
ATOM 1302 O O . SER B 1 36 ? -1.317 24.703 2.557 1 97 36 SER B O 1
ATOM 1304 N N . ALA B 1 37 ? -1.39 26.141 4.238 1 97.38 37 ALA B N 1
ATOM 1305 C CA . ALA B 1 37 ? 0.035 26 4.527 1 97.38 37 ALA B CA 1
ATOM 1306 C C . ALA B 1 37 ? 0.37 24.578 4.977 1 97.38 37 ALA B C 1
ATOM 1308 O O . ALA B 1 37 ? 1.427 24.047 4.629 1 97.38 37 ALA B O 1
ATOM 1309 N N . VAL B 1 38 ? -0.47 24.031 5.785 1 98.31 38 VAL B N 1
ATOM 1310 C CA . VAL B 1 38 ? -0.306 22.656 6.246 1 98.31 38 VAL B CA 1
ATOM 1311 C C . VAL B 1 38 ? -1.595 21.875 6.004 1 98.31 38 VAL B C 1
ATOM 1313 O O . VAL B 1 38 ? -2.664 22.281 6.473 1 98.31 38 VAL B O 1
ATOM 1316 N N . VAL B 1 39 ? -1.512 20.781 5.215 1 98.56 39 VAL B N 1
ATOM 1317 C CA . VAL B 1 39 ? -2.648 19.906 4.934 1 98.56 39 VAL B CA 1
ATOM 1318 C C . VAL B 1 39 ? -2.332 18.484 5.379 1 98.56 39 VAL B C 1
ATOM 1320 O O . VAL B 1 39 ? -1.242 17.969 5.109 1 98.56 39 VAL B O 1
ATOM 1323 N N . ILE B 1 40 ? -3.238 17.875 6.129 1 98.12 40 ILE B N 1
ATOM 1324 C CA . ILE B 1 40 ? -3.115 16.484 6.57 1 98.12 40 ILE B CA 1
ATOM 1325 C C . ILE B 1 40 ? -4.246 15.656 5.977 1 98.12 40 ILE B C 1
ATOM 1327 O O . ILE B 1 40 ? -5.426 15.977 6.152 1 98.12 40 ILE B O 1
ATOM 1331 N N . PHE B 1 41 ? -3.846 14.625 5.195 1 97.56 41 PHE B N 1
ATOM 1332 C CA . PHE B 1 41 ? -4.809 13.586 4.852 1 97.56 41 PHE B CA 1
ATOM 1333 C C . PHE B 1 41 ? -4.871 12.523 5.945 1 97.56 41 PHE B C 1
ATOM 1335 O O . PHE B 1 41 ? -3.838 12 6.367 1 97.56 41 PHE B O 1
ATOM 1342 N N . SER B 1 42 ? -6.07 12.281 6.383 1 95.62 42 SER B N 1
ATOM 1343 C CA . SER B 1 42 ? -6.297 11.562 7.633 1 95.62 42 SER B CA 1
ATOM 1344 C C . SER B 1 42 ? -7.473 10.602 7.512 1 95.62 42 SER B C 1
ATOM 1346 O O . SER B 1 42 ? -8.188 10.609 6.508 1 95.62 42 SER B O 1
ATOM 1348 N N . VAL B 1 43 ? -7.527 9.703 8.453 1 91.19 43 VAL B N 1
ATOM 1349 C CA . VAL B 1 43 ? -8.703 8.898 8.75 1 91.19 43 VAL B CA 1
ATOM 1350 C C . VAL B 1 43 ? -9.148 9.125 10.188 1 91.19 43 VAL B C 1
ATOM 1352 O O . VAL B 1 43 ? -8.328 9.094 11.109 1 91.19 43 VAL B O 1
ATOM 1355 N N . SER B 1 44 ? -10.484 9.328 10.375 1 91.19 44 SER B N 1
ATOM 1356 C CA . SER B 1 44 ? -10.984 9.844 11.648 1 91.19 44 SER B CA 1
ATOM 1357 C C . SER B 1 44 ? -10.773 8.836 12.773 1 91.19 44 SER B C 1
ATOM 1359 O O . SER B 1 44 ? -10.648 9.219 13.945 1 91.19 44 SER B O 1
ATOM 1361 N N . SER B 1 45 ? -10.711 7.621 12.438 1 85.75 45 SER B N 1
ATOM 1362 C CA . SER B 1 45 ? -10.609 6.59 13.461 1 85.75 45 SER B CA 1
ATOM 1363 C C . SER B 1 45 ? -9.148 6.238 13.742 1 85.75 45 SER B C 1
ATOM 1365 O O . SER B 1 45 ? -8.859 5.43 14.625 1 85.75 45 SER B O 1
ATOM 1367 N N . CYS B 1 46 ? -8.242 6.871 13.07 1 83.62 46 CYS B N 1
ATOM 1368 C CA . CYS B 1 46 ? -6.836 6.48 13.141 1 83.62 46 CYS B CA 1
ATOM 1369 C C . CYS B 1 46 ? -6.125 7.203 14.273 1 83.62 46 CYS B C 1
ATOM 1371 O O . CYS B 1 46 ? -6.035 8.43 14.273 1 83.62 46 CYS B O 1
ATOM 1373 N N . CYS B 1 47 ? -5.586 6.492 15.203 1 81.75 47 CYS B N 1
ATOM 1374 C CA . CYS B 1 47 ? -4.902 7.039 16.359 1 81.75 47 CYS B CA 1
ATOM 1375 C C . CYS B 1 47 ? -3.676 7.844 15.953 1 81.75 47 CYS B C 1
ATOM 1377 O O . CYS B 1 47 ? -3.416 8.914 16.5 1 81.75 47 CYS B O 1
ATOM 1379 N N . MET B 1 48 ? -2.887 7.332 14.984 1 84.62 48 MET B N 1
ATOM 1380 C CA . MET B 1 48 ? -1.694 8.031 14.508 1 84.62 48 MET B CA 1
ATOM 1381 C C . MET B 1 48 ? -2.064 9.359 13.852 1 84.62 48 MET B C 1
ATOM 1383 O O . MET B 1 48 ? -1.331 10.336 13.969 1 84.62 48 MET B O 1
ATOM 1387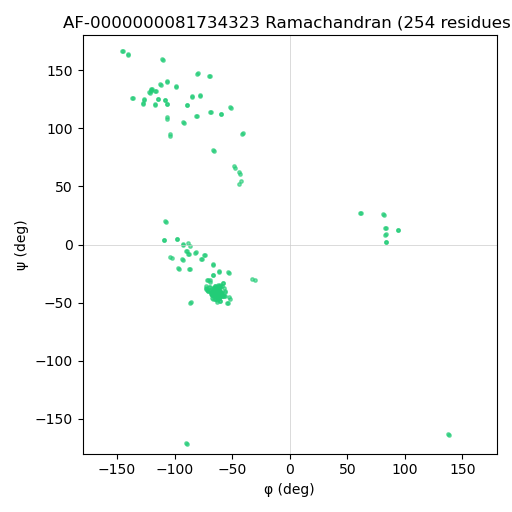 N N . CYS B 1 49 ? -3.129 9.32 13.18 1 91.44 49 CYS B N 1
ATOM 1388 C CA . CYS B 1 49 ? -3.623 10.555 12.578 1 91.44 49 CYS B CA 1
ATOM 1389 C C . CYS B 1 49 ? -3.93 11.594 13.656 1 91.44 49 CYS B C 1
ATOM 1391 O O . CYS B 1 49 ? -3.6 12.773 13.492 1 91.44 49 CYS B O 1
ATOM 1393 N N . HIS B 1 50 ? -4.578 11.102 14.68 1 90.62 50 HIS B N 1
ATOM 1394 C CA . HIS B 1 50 ? -4.863 12.008 15.789 1 90.62 50 HIS B CA 1
ATOM 1395 C C . HIS B 1 50 ? -3.576 12.539 16.406 1 90.62 50 HIS B C 1
ATOM 1397 O O . HIS B 1 50 ? -3.48 13.727 16.719 1 90.62 50 HIS B O 1
ATOM 1403 N N . ALA B 1 51 ? -2.596 11.688 16.562 1 88.31 51 ALA B N 1
ATOM 1404 C CA . ALA B 1 51 ? -1.308 12.094 17.125 1 88.31 51 ALA B CA 1
ATOM 1405 C C . ALA B 1 51 ? -0.648 13.156 16.234 1 88.31 51 ALA B C 1
ATOM 1407 O O . ALA B 1 51 ? -0.101 14.141 16.734 1 88.31 51 ALA B O 1
ATOM 1408 N N . MET B 1 52 ? -0.685 12.961 14.984 1 94 52 MET B N 1
ATOM 1409 C CA . MET B 1 52 ? -0.101 13.906 14.031 1 94 52 MET B CA 1
ATOM 1410 C C . MET B 1 52 ? -0.79 15.266 14.125 1 94 52 MET B C 1
ATOM 1412 O O . MET B 1 52 ? -0.124 16.297 14.164 1 94 52 MET B O 1
ATOM 1416 N N . LYS B 1 53 ? -2.096 15.25 14.156 1 94.81 53 LYS B N 1
ATOM 1417 C CA . LYS B 1 53 ? -2.854 16.484 14.312 1 94.81 53 LYS B CA 1
ATOM 1418 C C . LYS B 1 53 ? -2.445 17.219 15.586 1 94.81 53 LYS B C 1
ATOM 1420 O O . LYS B 1 53 ? -2.213 18.438 15.562 1 94.81 53 LYS B O 1
ATOM 1425 N N . ARG B 1 54 ? -2.309 16.516 16.641 1 92.81 54 ARG B N 1
ATOM 1426 C CA . ARG B 1 54 ? -1.944 17.094 17.922 1 92.81 54 ARG B CA 1
ATOM 1427 C C . ARG B 1 54 ? -0.539 17.688 17.875 1 92.81 54 ARG B C 1
ATOM 1429 O O . ARG B 1 54 ? -0.283 18.734 18.469 1 92.81 54 ARG B O 1
ATOM 1436 N N . LEU B 1 55 ? 0.294 17 17.266 1 92.25 55 LEU B N 1
ATOM 1437 C CA . LEU B 1 55 ? 1.662 17.484 17.125 1 92.25 55 LEU B CA 1
ATOM 1438 C C . LEU B 1 55 ? 1.684 18.875 16.5 1 92.25 55 LEU B C 1
ATOM 1440 O O . LEU B 1 55 ? 2.295 19.797 17.047 1 92.25 55 LEU B O 1
ATOM 1444 N N . PHE B 1 56 ? 0.975 19.016 15.367 1 96.56 56 PHE B N 1
ATOM 1445 C CA . PHE B 1 56 ? 0.968 20.297 14.672 1 96.56 56 PHE B CA 1
ATOM 1446 C C . PHE B 1 56 ? 0.263 21.359 15.5 1 96.56 56 PHE B C 1
ATOM 1448 O O . PHE B 1 56 ? 0.741 22.484 15.609 1 96.56 56 PHE B O 1
ATOM 1455 N N . CYS B 1 57 ? -0.835 20.984 16.125 1 94.75 57 CYS B N 1
ATOM 1456 C CA . CYS B 1 57 ? -1.547 21.922 17 1 94.75 57 CYS B CA 1
ATOM 1457 C C . CYS B 1 57 ? -0.678 22.359 18.172 1 94.75 57 CYS B C 1
ATOM 1459 O O . CYS B 1 57 ? -0.668 23.531 18.547 1 94.75 57 CYS B O 1
ATOM 1461 N N . GLY B 1 58 ? -0.037 21.422 18.688 1 93.94 58 GLY B N 1
ATOM 1462 C CA . GLY B 1 58 ? 0.861 21.719 19.797 1 93.94 58 GLY B CA 1
ATOM 1463 C C . GLY B 1 58 ? 1.974 22.672 19.438 1 93.94 58 GLY B C 1
ATOM 1464 O O . GLY B 1 58 ? 2.5 23.391 20.297 1 93.94 58 GLY B O 1
ATOM 1465 N N . MET B 1 59 ? 2.32 22.781 18.219 1 93.62 59 MET B N 1
ATOM 1466 C CA . MET B 1 59 ? 3.365 23.672 17.734 1 93.62 59 MET B CA 1
ATOM 1467 C C . MET B 1 59 ? 2.791 25.031 17.375 1 93.62 59 MET B C 1
ATOM 1469 O O . MET B 1 59 ? 3.521 25.938 16.938 1 93.62 59 MET B O 1
ATOM 1473 N N . GLY B 1 60 ? 1.459 25.094 17.469 1 94.44 60 GLY B N 1
ATOM 1474 C CA . GLY B 1 60 ? 0.809 26.359 17.141 1 94.44 60 GLY B CA 1
ATOM 1475 C C . GLY B 1 60 ? 0.353 26.422 15.695 1 94.44 60 GLY B C 1
ATOM 1476 O O . GLY B 1 60 ? 0.067 27.516 15.18 1 94.44 60 GLY B O 1
ATOM 1477 N N . VAL B 1 61 ? 0.373 25.344 15.102 1 95.62 61 VAL B N 1
ATOM 1478 C CA . VAL B 1 61 ? -0.055 25.266 13.711 1 95.62 61 VAL B CA 1
ATOM 1479 C C . VAL B 1 61 ? -1.499 24.766 13.641 1 95.62 61 VAL B C 1
ATOM 1481 O O . VAL B 1 61 ? -1.897 23.891 14.406 1 95.62 61 VAL B O 1
ATOM 1484 N N . ASN B 1 62 ? -2.328 25.391 12.789 1 95.12 62 ASN B N 1
ATOM 1485 C CA . ASN B 1 62 ? -3.682 24.938 12.5 1 95.12 62 ASN B CA 1
ATOM 1486 C C . ASN B 1 62 ? -3.77 24.25 11.133 1 95.12 62 ASN B C 1
ATOM 1488 O O . ASN B 1 62 ? -4.074 24.906 10.133 1 95.12 62 ASN B O 1
ATOM 1492 N N . PRO B 1 63 ? -3.637 22.969 11.102 1 97.69 63 PRO B N 1
ATOM 1493 C CA . PRO B 1 63 ? -3.643 22.297 9.805 1 97.69 63 PRO B CA 1
ATOM 1494 C C . PRO B 1 63 ? -5.051 22.109 9.242 1 97.69 63 PRO B C 1
ATOM 1496 O O . PRO B 1 63 ? -6.012 22 10.008 1 97.69 63 PRO B O 1
ATOM 1499 N N . THR B 1 64 ? -5.152 22.156 7.906 1 98.25 64 THR B N 1
ATOM 1500 C CA . THR B 1 64 ? -6.352 21.656 7.25 1 98.25 64 THR B CA 1
ATOM 1501 C C . THR B 1 64 ? -6.332 20.125 7.176 1 98.25 64 THR B C 1
ATOM 1503 O O . THR B 1 64 ? -5.352 19.531 6.723 1 98.25 64 THR B O 1
ATOM 1506 N N . VAL B 1 65 ? -7.426 19.562 7.652 1 97.94 65 VAL B N 1
ATOM 1507 C CA . VAL B 1 65 ? -7.473 18.109 7.723 1 97.94 65 VAL B CA 1
ATOM 1508 C C . VAL B 1 65 ? -8.539 17.578 6.766 1 97.94 65 VAL B C 1
ATOM 1510 O O . VAL B 1 65 ? -9.68 18.047 6.773 1 97.94 65 VAL B O 1
ATOM 1513 N N . HIS B 1 66 ? -8.102 16.641 5.863 1 97.75 66 HIS B N 1
ATOM 1514 C CA . HIS B 1 66 ? -9.039 15.938 5 1 97.75 66 HIS B CA 1
ATOM 1515 C C . HIS B 1 66 ? -9.227 14.492 5.449 1 97.75 66 HIS B C 1
ATOM 1517 O O . HIS B 1 66 ? -8.336 13.664 5.27 1 97.75 66 HIS B O 1
ATOM 1523 N N . GLU B 1 67 ? -10.484 14.281 6.027 1 96.75 67 GLU B N 1
ATOM 1524 C CA . GLU B 1 67 ? -10.82 12.938 6.488 1 96.75 67 GLU B CA 1
ATOM 1525 C C . GLU B 1 67 ? -11.266 12.055 5.328 1 96.75 67 GLU B C 1
ATOM 1527 O O . GLU B 1 67 ? -12.375 12.219 4.805 1 96.75 67 GLU B O 1
ATOM 1532 N N . LEU B 1 68 ? -10.414 11.086 5.004 1 94.38 68 LEU B N 1
ATOM 1533 C CA . LEU B 1 68 ? -10.664 10.281 3.812 1 94.38 68 LEU B CA 1
ATOM 1534 C C . LEU B 1 68 ? -11.875 9.375 4.008 1 94.38 68 LEU B C 1
ATOM 1536 O O . LEU B 1 68 ? -12.609 9.094 3.055 1 94.38 68 LEU B O 1
ATOM 1540 N N . ASP B 1 69 ? -12.133 8.93 5.273 1 91.94 69 ASP B N 1
ATOM 1541 C CA . ASP B 1 69 ? -13.25 8.031 5.57 1 91.94 69 ASP B CA 1
ATOM 1542 C C . ASP B 1 69 ? -14.578 8.781 5.527 1 91.94 69 ASP B C 1
ATOM 1544 O O . ASP B 1 69 ? -15.641 8.164 5.582 1 91.94 69 ASP B O 1
ATOM 1548 N N . GLN B 1 70 ? -14.516 10.086 5.422 1 94.62 70 GLN B N 1
ATOM 1549 C CA . GLN B 1 70 ? -15.711 10.906 5.348 1 94.62 70 GLN B CA 1
ATOM 1550 C C . GLN B 1 70 ? -15.891 11.492 3.949 1 94.62 70 GLN B C 1
ATOM 1552 O O . GLN B 1 70 ? -16.797 12.305 3.723 1 94.62 70 GLN B O 1
ATOM 1557 N N . ASP B 1 71 ? -15.062 11.148 3.008 1 93.94 71 ASP B N 1
ATOM 1558 C CA . ASP B 1 71 ? -15.094 11.555 1.606 1 93.94 71 ASP B CA 1
ATOM 1559 C C . ASP B 1 71 ? -15.516 10.398 0.705 1 93.94 71 ASP B C 1
ATOM 1561 O O . ASP B 1 71 ? -14.945 9.305 0.778 1 93.94 71 ASP B O 1
ATOM 1565 N N . PRO B 1 72 ? -16.594 10.609 -0.104 1 92.25 72 PRO B N 1
ATOM 1566 C CA . PRO B 1 72 ? -17.031 9.539 -1.002 1 92.25 72 PRO B CA 1
ATOM 1567 C C . PRO B 1 72 ? -15.914 9.008 -1.888 1 92.25 72 PRO B C 1
ATOM 1569 O O . PRO B 1 72 ? -15.953 7.848 -2.311 1 92.25 72 PRO B O 1
ATOM 1572 N N . LYS B 1 73 ? -14.922 9.781 -2.123 1 91.25 73 LYS B N 1
ATOM 1573 C CA . LYS B 1 73 ? -13.797 9.359 -2.945 1 91.25 73 LYS B CA 1
ATOM 1574 C C . LYS B 1 73 ? -12.547 9.125 -2.096 1 91.25 73 LYS B C 1
ATOM 1576 O O . LYS B 1 73 ? -11.43 9.188 -2.602 1 91.25 73 LYS B O 1
ATOM 1581 N N . GLY B 1 74 ? -12.789 8.945 -0.876 1 90.5 74 GLY B N 1
ATOM 1582 C CA . GLY B 1 74 ? -11.695 8.828 0.069 1 90.5 74 GLY B CA 1
ATOM 1583 C C . GLY B 1 74 ? -10.766 7.668 -0.239 1 90.5 74 GLY B C 1
ATOM 1584 O O . GLY B 1 74 ? -9.547 7.801 -0.149 1 90.5 74 GLY B O 1
ATOM 1585 N N . LYS B 1 75 ? -11.328 6.523 -0.618 1 82.31 75 LYS B N 1
ATOM 1586 C CA . LYS B 1 75 ? -10.516 5.348 -0.921 1 82.31 75 LYS B CA 1
ATOM 1587 C C . LYS B 1 75 ? -9.648 5.582 -2.154 1 82.31 75 LYS B C 1
ATOM 1589 O O . LYS B 1 75 ? -8.492 5.164 -2.191 1 82.31 75 LYS B O 1
ATOM 1594 N N . ASP B 1 76 ? -10.211 6.238 -3.113 1 83.88 76 ASP B N 1
ATOM 1595 C CA . ASP B 1 76 ? -9.453 6.574 -4.32 1 83.88 76 ASP B CA 1
ATOM 1596 C C . ASP B 1 76 ? -8.328 7.555 -4.008 1 83.88 76 ASP B C 1
ATOM 1598 O O . ASP B 1 76 ? -7.223 7.43 -4.539 1 83.88 76 ASP B O 1
ATOM 1602 N N . MET B 1 77 ? -8.578 8.469 -3.129 1 90.38 77 MET B N 1
ATOM 1603 C CA . MET B 1 77 ? -7.555 9.422 -2.711 1 90.38 77 MET B CA 1
ATOM 1604 C C . MET B 1 77 ? -6.438 8.727 -1.947 1 90.38 77 MET B C 1
ATOM 1606 O O . MET B 1 77 ? -5.262 9.055 -2.115 1 90.38 77 MET B O 1
ATOM 1610 N N . GLU B 1 78 ? -6.895 7.82 -1.148 1 87.75 78 GLU B N 1
ATOM 1611 C CA . GLU B 1 78 ? -5.902 7.055 -0.399 1 87.75 78 GLU B CA 1
ATOM 1612 C C . GLU B 1 78 ? -4.953 6.312 -1.337 1 87.75 78 GLU B C 1
ATOM 1614 O O . GLU B 1 78 ? -3.742 6.285 -1.111 1 87.75 78 GLU B O 1
ATOM 1619 N N . ARG B 1 79 ? -5.477 5.75 -2.383 1 80.31 79 ARG B N 1
ATOM 1620 C CA . ARG B 1 79 ? -4.66 5.059 -3.375 1 80.31 79 ARG B CA 1
ATOM 1621 C C . ARG B 1 79 ? -3.689 6.016 -4.055 1 80.31 79 ARG B C 1
ATOM 1623 O O . ARG B 1 79 ? -2.535 5.664 -4.305 1 80.31 79 ARG B O 1
ATOM 1630 N N . ALA B 1 80 ? -4.199 7.188 -4.367 1 85.56 80 ALA B N 1
ATOM 1631 C CA . ALA B 1 80 ? -3.348 8.203 -4.973 1 85.56 80 ALA B CA 1
ATOM 1632 C C . ALA B 1 80 ? -2.215 8.602 -4.031 1 85.56 80 ALA B C 1
ATOM 1634 O O . ALA B 1 80 ? -1.069 8.766 -4.461 1 85.56 80 ALA B O 1
ATOM 1635 N N . LEU B 1 81 ? -2.557 8.703 -2.783 1 89.88 81 LEU B N 1
ATOM 1636 C CA . LEU B 1 81 ? -1.552 9.047 -1.783 1 89.88 81 LEU B CA 1
ATOM 1637 C C . LEU B 1 81 ? -0.491 7.953 -1.683 1 89.88 81 LEU B C 1
ATOM 1639 O O . LEU B 1 81 ? 0.702 8.25 -1.58 1 89.88 81 LEU B O 1
ATOM 1643 N N . MET B 1 82 ? -0.942 6.742 -1.681 1 82.62 82 MET B N 1
ATOM 1644 C CA . MET B 1 82 ? -0.015 5.613 -1.655 1 82.62 82 MET B CA 1
ATOM 1645 C C . MET B 1 82 ? 0.962 5.684 -2.822 1 82.62 82 MET B C 1
ATOM 1647 O O . MET B 1 82 ? 2.158 5.445 -2.652 1 82.62 82 MET B O 1
ATOM 1651 N N . ARG B 1 83 ? 0.47 6.047 -3.939 1 77.69 83 ARG B N 1
ATOM 1652 C CA . ARG B 1 83 ? 1.311 6.188 -5.125 1 77.69 83 ARG B CA 1
ATOM 1653 C C . ARG B 1 83 ? 2.318 7.32 -4.949 1 77.69 83 ARG B C 1
ATOM 1655 O O . ARG B 1 83 ? 3.488 7.176 -5.309 1 77.69 83 ARG B O 1
ATOM 1662 N N . LEU B 1 84 ? 1.822 8.383 -4.43 1 83.62 84 LEU B N 1
ATOM 1663 C CA . LEU B 1 84 ? 2.697 9.523 -4.191 1 83.62 84 LEU B CA 1
ATOM 1664 C C . LEU B 1 84 ? 3.82 9.156 -3.227 1 83.62 84 LEU B C 1
ATOM 1666 O O . LEU B 1 84 ? 4.938 9.664 -3.348 1 83.62 84 LEU B O 1
ATOM 1670 N N . LEU B 1 85 ? 3.361 8.297 -2.342 1 81.81 85 LEU B N 1
ATOM 1671 C CA . LEU B 1 85 ? 4.332 7.879 -1.339 1 81.81 85 LEU B CA 1
ATOM 1672 C C . LEU B 1 85 ? 5.223 6.766 -1.877 1 81.81 85 LEU B C 1
ATOM 1674 O O . LEU B 1 85 ? 6.152 6.32 -1.197 1 81.81 85 LEU B O 1
ATOM 1678 N N . GLY B 1 86 ? 4.797 6.316 -3.111 1 71.38 86 GLY B N 1
ATOM 1679 C CA . GLY B 1 86 ? 5.551 5.23 -3.721 1 71.38 86 GLY B CA 1
ATOM 1680 C C . GLY B 1 86 ? 5.133 3.861 -3.219 1 71.38 86 GLY B C 1
ATOM 1681 O O . GLY B 1 86 ? 5.883 2.893 -3.352 1 71.38 86 GLY B O 1
ATOM 1682 N N . ILE B 1 87 ? 3.973 3.973 -2.57 1 64.56 87 ILE B N 1
ATOM 1683 C CA . ILE B 1 87 ? 3.467 2.705 -2.055 1 64.56 87 ILE B CA 1
ATOM 1684 C C . ILE B 1 87 ? 2.535 2.064 -3.08 1 64.56 87 ILE B C 1
ATOM 1686 O O . ILE B 1 87 ? 1.582 2.697 -3.543 1 64.56 87 ILE B O 1
ATOM 1690 N N . ASN B 1 88 ? 2.734 1.177 -3.777 1 56.72 88 ASN B N 1
ATOM 1691 C CA . ASN B 1 88 ? 1.879 0.502 -4.746 1 56.72 88 ASN B CA 1
ATOM 1692 C C . ASN B 1 88 ? 0.631 -0.078 -4.086 1 56.72 88 ASN B C 1
ATOM 1694 O O . ASN B 1 88 ? 0.722 -0.729 -3.043 1 56.72 88 ASN B O 1
ATOM 1698 N N . SER B 1 89 ? -0.647 0.501 -4.426 1 56.47 89 SER B N 1
ATOM 1699 C CA . SER B 1 89 ? -1.943 0.259 -3.799 1 56.47 89 SER B CA 1
ATOM 1700 C C . SER B 1 89 ? -2.348 -1.207 -3.918 1 56.47 89 SER B C 1
ATOM 1702 O O . SER B 1 89 ? -3.195 -1.686 -3.16 1 56.47 89 SER B O 1
ATOM 1704 N N . SER B 1 90 ? -2.121 -1.844 -4.848 1 67.06 90 SER B N 1
ATOM 1705 C CA . SER B 1 90 ? -2.533 -3.242 -4.883 1 67.06 90 SER B CA 1
ATOM 1706 C C . SER B 1 90 ? -1.339 -4.176 -4.723 1 67.06 90 SER B C 1
ATOM 1708 O O . SER B 1 90 ? -0.342 -4.043 -5.438 1 67.06 90 SER B O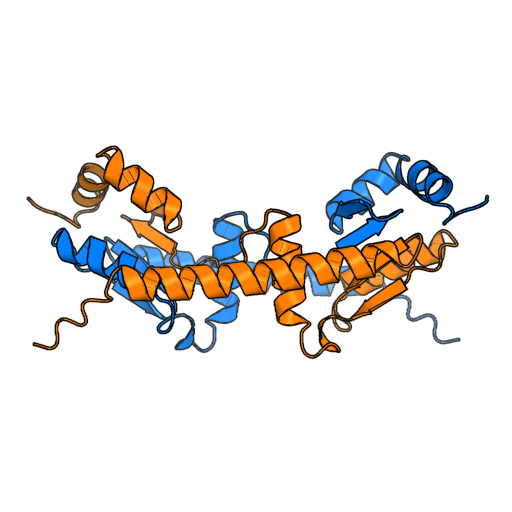 1
ATOM 1710 N N . ALA B 1 91 ? -1.541 -4.938 -3.631 1 74.69 91 ALA B N 1
ATOM 1711 C CA . ALA B 1 91 ? -0.436 -5.863 -3.4 1 74.69 91 ALA B CA 1
ATOM 1712 C C . ALA B 1 91 ? -0.507 -7.051 -4.355 1 74.69 91 ALA B C 1
ATOM 1714 O O . ALA B 1 91 ? 0.5 -7.719 -4.605 1 74.69 91 ALA B O 1
ATOM 1715 N N . VAL B 1 92 ? -1.717 -7.16 -5.051 1 87.44 92 VAL B N 1
ATOM 1716 C CA . VAL B 1 92 ? -1.869 -8.422 -5.773 1 87.44 92 VAL B CA 1
ATOM 1717 C C . VAL B 1 92 ? -1.814 -8.156 -7.277 1 87.44 92 VAL B C 1
ATOM 1719 O O . VAL B 1 92 ? -2.041 -7.031 -7.73 1 87.44 92 VAL B O 1
ATOM 1722 N N . PRO B 1 93 ? -1.517 -9.148 -8.109 1 93 93 PRO B N 1
ATOM 1723 C CA . PRO B 1 93 ? -1.139 -10.492 -7.652 1 93 93 PRO B CA 1
ATOM 1724 C C . PRO B 1 93 ? 0.23 -10.516 -6.977 1 93 93 PRO B C 1
ATOM 1726 O O . PRO B 1 93 ? 1.118 -9.742 -7.344 1 93 93 PRO B O 1
ATOM 1729 N N . VAL B 1 94 ? 0.364 -11.422 -5.914 1 95.44 94 VAL B N 1
ATOM 1730 C CA . VAL B 1 94 ? 1.651 -11.703 -5.285 1 95.44 94 VAL B CA 1
ATOM 1731 C C . VAL B 1 94 ? 1.971 -13.195 -5.414 1 95.44 94 VAL B C 1
ATOM 1733 O O . VAL B 1 94 ? 1.126 -14.047 -5.121 1 95.44 94 VAL B O 1
ATOM 1736 N N . VAL B 1 95 ? 3.197 -13.469 -5.844 1 97.56 95 VAL B N 1
ATOM 1737 C CA . VAL B 1 95 ? 3.555 -14.852 -6.164 1 97.56 95 VAL B CA 1
ATOM 1738 C C . VAL B 1 95 ? 4.652 -15.336 -5.219 1 97.56 95 VAL B C 1
ATOM 1740 O O . VAL B 1 95 ? 5.613 -14.609 -4.953 1 97.56 95 VAL B O 1
ATOM 1743 N N . PHE B 1 96 ? 4.398 -16.469 -4.727 1 97.94 96 PHE B N 1
ATOM 1744 C CA . PHE B 1 96 ? 5.406 -17.25 -4.008 1 97.94 96 PHE B CA 1
ATOM 1745 C C . PHE B 1 96 ? 5.789 -18.5 -4.781 1 97.94 96 PHE B C 1
ATOM 1747 O O . PHE B 1 96 ? 4.922 -19.172 -5.34 1 97.94 96 PHE B O 1
ATOM 1754 N N . ILE B 1 97 ? 7.047 -18.828 -4.855 1 98.12 97 ILE B N 1
ATOM 1755 C CA . ILE B 1 97 ? 7.555 -20.062 -5.453 1 98.12 97 ILE B CA 1
ATOM 1756 C C . ILE B 1 97 ? 8.453 -20.781 -4.457 1 98.12 97 ILE B C 1
ATOM 1758 O O . ILE B 1 97 ? 9.398 -20.203 -3.922 1 98.12 97 ILE B O 1
ATOM 1762 N N . GLY B 1 98 ? 8.109 -22.016 -4.23 1 96.81 98 GLY B N 1
ATOM 1763 C CA . GLY B 1 98 ? 8.867 -22.766 -3.24 1 96.81 98 GLY B CA 1
ATOM 1764 C C . GLY B 1 98 ? 8.797 -22.156 -1.854 1 96.81 98 GLY B C 1
ATOM 1765 O O . GLY B 1 98 ? 9.781 -22.188 -1.11 1 96.81 98 GLY B O 1
ATOM 1766 N N . GLY B 1 99 ? 7.789 -21.484 -1.583 1 96.44 99 GLY B N 1
ATOM 1767 C CA . GLY B 1 99 ? 7.609 -20.875 -0.277 1 96.44 99 GLY B CA 1
ATOM 1768 C C . GLY B 1 99 ? 8.32 -19.547 -0.141 1 96.44 99 GLY B C 1
ATOM 1769 O O . GLY B 1 99 ? 8.242 -18.891 0.906 1 96.44 99 GLY B O 1
ATOM 1770 N N . LYS B 1 100 ? 8.93 -19.109 -1.146 1 95.69 100 LYS B N 1
ATOM 1771 C CA . LYS B 1 100 ? 9.68 -17.859 -1.127 1 95.69 100 LYS B CA 1
ATOM 1772 C C . LYS B 1 100 ? 8.938 -16.766 -1.907 1 95.69 100 LYS B C 1
ATOM 1774 O O . LYS B 1 100 ? 8.391 -17.031 -2.979 1 95.69 100 LYS B O 1
ATOM 1779 N N . LEU B 1 101 ? 9 -15.594 -1.336 1 95.75 101 LEU B N 1
ATOM 1780 C CA . LEU B 1 101 ? 8.383 -14.461 -2.014 1 95.75 101 LEU B CA 1
ATOM 1781 C C . LEU B 1 101 ? 9.141 -14.109 -3.285 1 95.75 101 LEU B C 1
ATOM 1783 O O . LEU B 1 101 ? 10.32 -13.75 -3.23 1 95.75 101 LEU B O 1
ATOM 1787 N N . VAL B 1 102 ? 8.5 -14.281 -4.434 1 95.69 102 VAL B N 1
ATOM 1788 C CA . VAL B 1 102 ? 9.07 -13.844 -5.703 1 95.69 102 VAL B CA 1
ATOM 1789 C C . VAL B 1 102 ? 8.711 -12.375 -5.945 1 95.69 102 VAL B C 1
ATOM 1791 O O . VAL B 1 102 ? 9.586 -11.562 -6.266 1 95.69 102 VAL B O 1
ATOM 1794 N N . GLY B 1 103 ? 7.336 -12.094 -5.781 1 92.56 103 GLY B N 1
ATOM 1795 C CA . GLY B 1 103 ? 6.93 -10.703 -5.914 1 92.56 103 GLY B CA 1
ATOM 1796 C C . GLY B 1 103 ? 5.641 -10.531 -6.691 1 92.56 103 GLY B C 1
ATOM 1797 O O . GLY B 1 103 ? 4.855 -11.477 -6.82 1 92.56 103 GLY B O 1
ATOM 1798 N N . SER B 1 104 ? 5.465 -9.266 -7.09 1 88.94 104 SER B N 1
ATOM 1799 C CA . SER B 1 104 ? 4.27 -8.898 -7.84 1 88.94 104 SER B CA 1
ATOM 1800 C C . SER B 1 104 ? 4.48 -9.07 -9.344 1 88.94 104 SER B C 1
ATOM 1802 O O . SER B 1 104 ? 5.441 -9.711 -9.766 1 88.94 104 SER B O 1
ATOM 1804 N N . MET B 1 105 ? 3.518 -8.594 -10.109 1 85.12 105 MET B N 1
ATOM 1805 C CA . MET B 1 105 ? 3.467 -8.797 -11.555 1 85.12 105 MET B CA 1
ATOM 1806 C C . MET B 1 105 ? 4.777 -8.383 -12.211 1 85.12 105 MET B C 1
ATOM 1808 O O . MET B 1 105 ? 5.352 -9.133 -13 1 85.12 105 MET B O 1
ATOM 1812 N N . ASP B 1 106 ? 5.273 -7.273 -11.867 1 81.06 106 ASP B N 1
ATOM 1813 C CA . ASP B 1 106 ? 6.461 -6.738 -12.523 1 81.06 106 ASP B CA 1
ATOM 1814 C C . ASP B 1 106 ? 7.672 -7.637 -12.281 1 81.06 106 ASP B C 1
ATOM 1816 O O . ASP B 1 106 ? 8.43 -7.93 -13.211 1 81.06 106 ASP B O 1
ATOM 1820 N N . ARG B 1 107 ? 7.844 -8.102 -11.102 1 85.31 107 ARG B N 1
ATOM 1821 C CA . ARG B 1 107 ? 8.984 -8.953 -10.773 1 85.31 107 ARG B CA 1
ATOM 1822 C C . ARG B 1 107 ? 8.859 -10.312 -11.461 1 85.31 107 ARG B C 1
ATOM 1824 O O . ARG B 1 107 ? 9.844 -10.836 -11.984 1 85.31 107 ARG B O 1
ATOM 1831 N N . VAL B 1 108 ? 7.773 -10.867 -11.477 1 92.75 108 VAL B N 1
ATOM 1832 C CA . VAL B 1 108 ? 7.559 -12.172 -12.102 1 92.75 108 VAL B CA 1
ATOM 1833 C C . VAL B 1 108 ? 7.828 -12.07 -13.602 1 92.75 108 VAL B C 1
ATOM 1835 O O . VAL B 1 108 ? 8.484 -12.945 -14.18 1 92.75 108 VAL B O 1
ATOM 1838 N N . LEU B 1 109 ? 7.312 -10.945 -14.164 1 87.56 109 LEU B N 1
ATOM 1839 C CA . LEU B 1 109 ? 7.535 -10.75 -15.594 1 87.56 109 LEU B CA 1
ATOM 1840 C C . LEU B 1 109 ? 9.023 -10.57 -15.891 1 87.56 109 LEU B C 1
ATOM 1842 O O . LEU B 1 109 ? 9.523 -11.086 -16.891 1 87.56 109 LEU B O 1
ATOM 1846 N N . ALA B 1 110 ? 9.672 -9.898 -15.023 1 85.38 110 ALA B N 1
ATOM 1847 C CA . ALA B 1 110 ? 11.117 -9.727 -15.18 1 85.38 110 ALA B CA 1
ATOM 1848 C C . ALA B 1 110 ? 11.828 -11.078 -15.156 1 85.38 110 ALA B C 1
ATOM 1850 O O . ALA B 1 110 ? 12.688 -11.344 -16 1 85.38 110 ALA B O 1
ATOM 1851 N N . PHE B 1 111 ? 11.508 -11.898 -14.258 1 92.31 111 PHE B N 1
ATOM 1852 C CA . PHE B 1 111 ? 12.094 -13.227 -14.164 1 92.31 111 PHE B CA 1
ATOM 1853 C C . PHE B 1 111 ? 11.766 -14.055 -15.406 1 92.31 111 PHE B C 1
ATOM 1855 O O . PHE B 1 111 ? 12.602 -14.828 -15.883 1 92.31 111 PHE B O 1
ATOM 1862 N N . HIS B 1 112 ? 10.594 -13.844 -15.906 1 91.31 112 HIS B N 1
ATOM 1863 C CA . HIS B 1 112 ? 10.172 -14.57 -17.094 1 91.31 112 HIS B CA 1
ATOM 1864 C C . HIS B 1 112 ? 11 -14.164 -18.312 1 91.31 112 HIS B C 1
ATOM 1866 O O . HIS B 1 112 ? 11.531 -15.016 -19.031 1 91.31 112 HIS B O 1
ATOM 1872 N N . ILE B 1 113 ? 11.117 -12.906 -18.422 1 87.75 113 ILE B N 1
ATOM 1873 C CA . ILE B 1 113 ? 11.781 -12.328 -19.594 1 87.75 113 ILE B CA 1
ATOM 1874 C C . ILE B 1 113 ? 13.273 -12.633 -19.547 1 87.75 113 ILE B C 1
ATOM 1876 O O . ILE B 1 113 ? 13.883 -12.953 -20.562 1 87.75 113 ILE B O 1
ATOM 1880 N N . ASN B 1 114 ? 13.789 -12.617 -18.359 1 92 114 ASN B N 1
ATOM 1881 C CA . ASN B 1 114 ? 15.227 -12.812 -18.234 1 92 114 ASN B CA 1
ATOM 1882 C C . ASN B 1 114 ? 15.586 -14.297 -18.156 1 92 114 ASN B C 1
ATOM 1884 O O . ASN B 1 114 ? 16.766 -14.648 -18.016 1 92 114 ASN B O 1
ATOM 1888 N N . GLY B 1 115 ? 14.617 -15.148 -18.188 1 93.19 115 GLY B N 1
ATOM 1889 C CA . GLY B 1 115 ? 14.828 -16.578 -18.281 1 93.19 115 GLY B CA 1
ATOM 1890 C C . GLY B 1 115 ? 15.094 -17.234 -16.922 1 93.19 115 GLY B C 1
ATOM 1891 O O . GLY B 1 115 ? 15.438 -18.406 -16.859 1 93.19 115 GLY B O 1
ATOM 1892 N N . THR B 1 116 ? 14.953 -16.594 -15.836 1 95.25 116 THR B N 1
ATOM 1893 C CA . THR B 1 116 ? 15.273 -17.141 -14.516 1 95.25 116 THR B CA 1
ATOM 1894 C C . THR B 1 116 ? 14.031 -17.766 -13.875 1 95.25 116 THR B C 1
ATOM 1896 O O . THR B 1 116 ? 14.141 -18.5 -12.891 1 95.25 116 THR B O 1
ATOM 1899 N N . LEU B 1 117 ? 12.883 -17.516 -14.43 1 95.5 117 LEU B N 1
ATOM 1900 C CA . LEU B 1 117 ? 11.656 -18.031 -13.852 1 95.5 117 LEU B CA 1
ATOM 1901 C C . LEU B 1 117 ? 11.609 -19.562 -13.961 1 95.5 117 LEU B C 1
ATOM 1903 O O . LEU B 1 117 ? 11.281 -20.25 -12.992 1 95.5 117 LEU B O 1
ATOM 1907 N N . VAL B 1 118 ? 11.984 -20.094 -15.109 1 95.75 118 VAL B N 1
ATOM 1908 C CA . VAL B 1 118 ? 11.898 -21.531 -15.359 1 95.75 118 VAL B CA 1
ATOM 1909 C C . VAL B 1 118 ? 12.812 -22.266 -14.391 1 95.75 118 VAL B C 1
ATOM 1911 O O . VAL B 1 118 ? 12.375 -23.219 -13.719 1 95.75 118 VAL B O 1
ATOM 1914 N N . PRO B 1 119 ? 14.102 -21.844 -14.242 1 96.44 119 PRO B N 1
ATOM 1915 C CA . PRO B 1 119 ? 14.953 -22.5 -13.25 1 96.44 119 PRO B CA 1
ATOM 1916 C C . PRO B 1 119 ? 14.367 -22.453 -11.844 1 96.44 119 PRO B C 1
ATOM 1918 O O . PRO B 1 119 ? 14.453 -23.438 -11.094 1 96.44 119 PRO B O 1
ATOM 1921 N N . LEU B 1 120 ? 13.742 -21.375 -11.477 1 95.75 120 LEU B N 1
ATOM 1922 C CA . LEU B 1 120 ? 13.125 -21.219 -10.164 1 95.75 120 LEU B CA 1
ATOM 1923 C C . LEU B 1 120 ? 11.969 -22.203 -9.992 1 95.75 120 LEU B C 1
ATOM 1925 O O . LEU B 1 120 ? 11.844 -22.828 -8.938 1 95.75 120 LEU B O 1
ATOM 1929 N N . LEU B 1 121 ? 11.188 -22.359 -10.984 1 97.31 121 LEU B N 1
ATOM 1930 C CA . LEU B 1 121 ? 10.047 -23.266 -10.953 1 97.31 121 LEU B CA 1
ATOM 1931 C C . LEU B 1 121 ? 10.5 -24.703 -10.852 1 97.31 121 LEU B C 1
ATOM 1933 O O . LEU B 1 121 ? 9.898 -25.516 -10.133 1 97.31 121 LEU B O 1
ATOM 1937 N N . LYS B 1 122 ? 11.523 -25.031 -11.594 1 96.81 122 LYS B N 1
ATOM 1938 C CA . LYS B 1 122 ? 12.07 -26.391 -11.539 1 96.81 122 LYS B CA 1
ATOM 1939 C C . LYS B 1 122 ? 12.625 -26.703 -10.156 1 96.81 122 LYS B C 1
ATOM 1941 O O . LYS B 1 122 ? 12.375 -27.781 -9.617 1 96.81 122 LYS B O 1
ATOM 1946 N N . GLU B 1 123 ? 13.336 -25.781 -9.625 1 96.19 123 GLU B N 1
ATOM 1947 C CA . GLU B 1 123 ? 13.906 -25.938 -8.289 1 96.19 123 GLU B CA 1
ATOM 1948 C C . GLU B 1 123 ? 12.812 -26.188 -7.25 1 96.19 123 GLU B C 1
ATOM 1950 O O . GLU B 1 123 ? 13 -26.969 -6.316 1 96.19 123 GLU B O 1
ATOM 1955 N N . ALA B 1 124 ? 11.703 -25.609 -7.484 1 96.56 124 ALA B N 1
ATOM 1956 C CA . ALA B 1 124 ? 10.594 -25.703 -6.531 1 96.56 124 ALA B CA 1
ATOM 1957 C C . ALA B 1 124 ? 9.734 -26.938 -6.809 1 96.56 124 ALA B C 1
ATOM 1959 O O . ALA B 1 124 ? 8.805 -27.234 -6.055 1 96.56 124 ALA B O 1
ATOM 1960 N N . GLY B 1 125 ? 9.961 -27.609 -7.867 1 95.62 125 GLY B N 1
ATOM 1961 C CA . GLY B 1 125 ? 9.188 -28.781 -8.219 1 95.62 125 GLY B CA 1
ATOM 1962 C C . GLY B 1 125 ? 7.863 -28.453 -8.883 1 95.62 125 GLY B C 1
ATOM 1963 O O . GLY B 1 125 ? 6.91 -29.234 -8.797 1 95.62 125 GLY B O 1
ATOM 1964 N N . ALA B 1 126 ? 7.852 -27.312 -9.5 1 95.69 126 ALA B N 1
ATOM 1965 C CA . ALA B 1 126 ? 6.609 -26.875 -10.133 1 95.69 126 ALA B CA 1
ATOM 1966 C C . ALA B 1 126 ? 6.609 -27.219 -11.625 1 95.69 126 ALA B C 1
ATOM 1968 O O . ALA B 1 126 ? 5.562 -27.188 -12.273 1 95.69 126 ALA B O 1
ATOM 1969 N N . LEU B 1 127 ? 7.77 -27.422 -12.141 1 90.81 127 LEU B N 1
ATOM 1970 C CA . LEU B 1 127 ? 7.957 -27.703 -13.562 1 90.81 127 LEU B CA 1
ATOM 1971 C C . LEU B 1 127 ? 8.969 -28.828 -13.758 1 90.81 127 LEU B C 1
ATOM 1973 O O . LEU B 1 127 ? 10.008 -28.859 -13.102 1 90.81 127 LEU B O 1
ATOM 1977 N N . TRP B 1 128 ? 8.609 -29.859 -14.484 1 83.81 128 TRP B N 1
ATOM 1978 C CA . TRP B 1 128 ? 9.492 -31.016 -14.688 1 83.81 128 TRP B CA 1
ATOM 1979 C C . TRP B 1 128 ? 10.109 -30.984 -16.078 1 83.81 128 TRP B C 1
ATOM 1981 O O . TRP B 1 128 ? 11.062 -31.719 -16.375 1 83.81 128 TRP B O 1
ATOM 1991 N N . LEU B 1 129 ? 9.688 -30.156 -16.953 1 65.56 129 LEU B N 1
ATOM 1992 C CA . LEU B 1 129 ? 10.266 -30.312 -18.281 1 65.56 129 LEU B CA 1
ATOM 1993 C C . LEU B 1 129 ? 11.695 -29.797 -18.312 1 65.56 129 LEU B C 1
ATOM 1995 O O . LEU B 1 129 ? 12.062 -28.922 -17.516 1 65.56 129 LEU B O 1
#

Sequence (258 aa):
MMHYQVEPATAWSYYMRVRSMEEDQMERVVRLASQSAVVIFSVSSCCMCHAMKRLFCGMGVNPTVHELDQDPKGKDMERALMRLLGINSSAVPVVFIGGKLVGSMDRVLAFHINGTLVPLLKEAGALWLMMHYQVEPATAWSYYMRVRSMEEDQMERVVRLASQSAVVIFSVSSCCMCHAMKRLFCGMGVNPTVHELDQDPKGKDMERALMRLLGINSSAVPVVFIGGKLVGSMDRVLAFHINGTLVPLLKEAGALWL

InterPro domains:
  IPR002109 Glutaredoxin [PF00462] (38-102)
  IPR011905 Glutaredoxin-like, plant II [PTHR10168] (26-129)
  IPR011905 Glutaredoxin-like, plant II [TIGR02189] (29-129)
  IPR036249 Thioredoxin-like superfamily [SSF52833] (26-128)